Protein AF-0000000086117136 (afdb_homodimer)

Secondary structure (DSSP, 8-state):
---TT--S--HHHHHHHHHHHHHHHHHHHHHHHHHHHHTSTTT--HHHHHHHHHHHHHHHHHHHHHHHHHHHTT----PPPBPPPS-S---SHHHHHHHHHHHHHHHHHHHHHHHHHHHHTT-HHHHHHIIIIIIHHHHHHHHHHHHHHHHHHHTTTTT-HHHHHHIIIII--/---TT--S--HHHHHHHHHHHHHHHHHHHHHHHHHHHHTSTTT--HHHHHHHHHHHHHHHHHHHHHHHHHHHTT----PPPBPPPS-S---SHHHHHHHHHHHHHHHHHHHHHHHHHHHHTT-HHHHHHIIIIIIHHHHHHHHHHHHHHHHHHHTTTTT-HHHHHHIIIII--

Organism: NCBI:txid247094

Radius of gyration: 21.96 Å; Cα contacts (8 Å, |Δi|>4): 474; chains: 2; bounding box: 54×63×40 Å

Foldseek 3Di:
DFFPQADLCDPLLLVLLLVLLLLLLLQLQQLLLVLVQCVDPVNNLNLLSVVSNVVSVVSNVVSVVSVVVCVNNRHDRDHDDHDHHPDNHQPASLSNLVVSLVSLVVSLVSLVVSLVVCVVSVPVVSNVCSVPPPNVVSVVSNVLSVVLNVQLVVLVPPVDPVSRVCCSVPVRD/DFFPQADLCDPLLLVLLLVLLLLLLLQLQQLLLVLVQCVDPVNNLNLLSVVSNVVSVVSNVVSVVSVVVCVNNRHDRDHDDHDHHPDNHQPASLSNLVVSLVSLVVSLVSLVVSLVVCVVSVNVVSNVCSVPPPNVVSVVVNVLSVVLNVQLVVLVPPVDPVSRVCCSVPVRD

Nearest PDB structures (foldseek):
  4p18-assembly1_U  TM=9.957E-01  e=1.317E-18  Aquarana catesbeiana
  4p18-assembly1_A  TM=9.956E-01  e=1.317E-18  Aquarana catesbeiana
  4p18-assembly1_X  TM=9.960E-01  e=1.453E-18  Aquarana catesbeiana
  2iu2-assembly1_A  TM=9.973E-01  e=2.250E-17  Homo sapiens
  8tue-assembly1_M  TM=9.959E-01  e=3.854E-17  Mus musculus

Sequence (346 aa):
MDSQVRQNYSHDCEAGVNRMVNLEMYASYTYLSVSYYFERDDVALHHVAEFFKDTSKERRECAEKLMKYQNKRGGRNILMEIKRPERDEWGSTLEAMQMALELEKNVNQALLDLHNIATERKDAHLCDCLESDHLDEHVKKMKKLGDHITNLKRLGVPQNGMGDYLFDKHSMSMDSQVRQNYSHDCEAGVNRMVNLEMYASYTYLSVSYYFERDDVALHHVAEFFKDTSKERRECAEKLMKYQNKRGGRNILMEIKRPERDEWGSTLEAMQMALELEKNVNQALLDLHNIATERKDAHLCDCLESDHLDEHVKKMKKLGDHITNLKRLGVPQNGMGDYLFDKHSMS

Solvent-accessible surface area (backbone atoms only — not comparable to full-atom values): 17758 Å² total; per-residue (Å²): 130,82,44,92,64,45,66,87,64,50,71,66,49,46,51,42,51,35,50,48,30,44,52,25,42,34,50,15,54,35,26,42,51,52,12,57,46,26,53,19,81,93,59,59,33,57,34,50,14,48,52,28,41,52,49,14,52,50,27,40,50,52,21,50,51,48,50,52,49,33,35,68,46,29,46,74,74,60,73,56,63,33,69,42,52,97,60,71,71,58,83,44,69,52,52,41,40,51,51,49,37,52,52,48,50,51,52,47,50,53,51,52,53,42,39,49,52,20,56,76,67,69,26,62,66,58,38,50,48,43,55,69,68,44,50,50,59,49,53,52,48,43,50,52,36,50,53,51,42,53,51,34,52,72,45,40,44,78,85,30,72,62,24,52,52,50,43,27,63,68,71,48,100,131,80,44,91,64,44,66,86,64,50,68,66,50,46,52,42,51,36,50,48,30,44,51,25,43,34,50,15,53,34,26,41,52,50,11,58,46,26,53,19,82,94,60,57,32,58,35,49,15,47,52,28,40,52,49,14,53,51,26,39,50,52,20,50,52,47,48,52,50,32,36,69,45,29,46,74,72,60,73,56,62,33,70,41,50,95,58,70,70,57,83,45,70,52,51,41,39,50,52,49,38,52,52,48,50,52,53,47,50,50,50,52,53,41,38,49,53,20,55,77,67,67,28,62,64,58,36,48,48,43,56,69,69,42,50,51,58,48,52,53,48,44,51,53,36,51,52,49,41,53,53,33,51,72,44,40,44,78,85,30,72,63,26,54,51,49,42,26,62,68,71,47,99

Structure (mmCIF, N/CA/C/O backbone):
data_AF-0000000086117136-model_v1
#
loop_
_entity.id
_entity.type
_entity.pdbx_description
1 polymer Ferritin
#
loop_
_atom_site.group_PDB
_atom_site.id
_atom_site.type_symbol
_atom_site.label_atom_id
_atom_site.label_alt_id
_atom_site.label_comp_id
_atom_site.label_asym_id
_atom_site.label_entity_id
_atom_site.label_seq_id
_atom_site.pdbx_PDB_ins_code
_atom_site.Cartn_x
_atom_site.Cartn_y
_atom_site.Cartn_z
_atom_site.occupancy
_atom_site.B_iso_or_equiv
_atom_site.auth_seq_id
_atom_site.auth_comp_id
_atom_site.auth_asym_id
_atom_site.auth_atom_id
_atom_site.pdbx_PDB_model_num
ATOM 1 N N . MET A 1 1 ? 7.359 -27.656 -3.748 1 72.25 1 MET A N 1
ATOM 2 C CA . MET A 1 1 ? 8.234 -28 -4.867 1 72.25 1 MET A CA 1
ATOM 3 C C . MET A 1 1 ? 8.906 -26.766 -5.441 1 72.25 1 MET A C 1
ATOM 5 O O . MET A 1 1 ? 8.352 -25.656 -5.371 1 72.25 1 MET A O 1
ATOM 9 N N . ASP A 1 2 ? 10.156 -26.891 -5.816 1 85.56 2 ASP A N 1
ATOM 10 C CA . ASP A 1 2 ? 10.867 -25.781 -6.449 1 85.56 2 ASP A CA 1
ATOM 11 C C . ASP A 1 2 ? 10.211 -25.391 -7.77 1 85.56 2 ASP A C 1
ATOM 13 O O .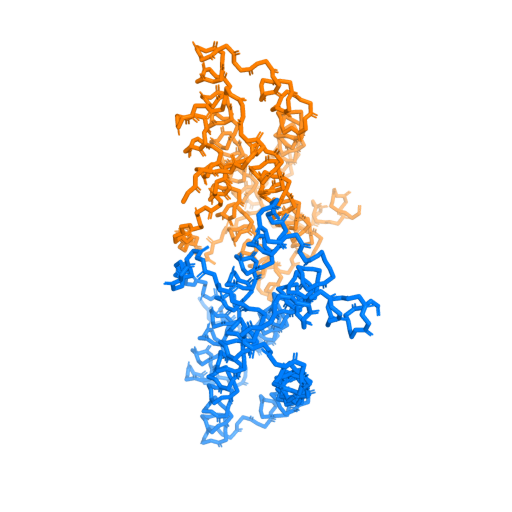 ASP A 1 2 ? 9.562 -26.203 -8.414 1 85.56 2 ASP A O 1
ATOM 17 N N . SER A 1 3 ? 10.328 -24.141 -8.039 1 93.56 3 SER A N 1
ATOM 18 C CA . SER A 1 3 ? 9.82 -23.625 -9.312 1 93.56 3 SER A CA 1
ATOM 19 C C . SER A 1 3 ? 10.508 -24.297 -10.492 1 93.56 3 SER A C 1
ATOM 21 O O . SER A 1 3 ? 11.711 -24.562 -10.453 1 93.56 3 SER A O 1
ATOM 23 N N . GLN A 1 4 ? 9.797 -24.594 -11.484 1 95.25 4 GLN A N 1
ATOM 24 C CA . GLN A 1 4 ? 10.328 -25.25 -12.672 1 95.25 4 GLN A CA 1
ATOM 25 C C . GLN A 1 4 ? 11.234 -24.297 -13.461 1 95.25 4 GLN A C 1
ATOM 27 O O . GLN A 1 4 ? 11.969 -24.734 -14.344 1 95.25 4 GLN A O 1
ATOM 32 N N . VAL A 1 5 ? 11.18 -23 -13.109 1 96.44 5 VAL A N 1
ATOM 33 C CA . VAL A 1 5 ? 11.953 -22.047 -13.891 1 96.44 5 VAL A CA 1
ATOM 34 C C . VAL A 1 5 ? 13.172 -21.578 -13.078 1 96.44 5 VAL A C 1
ATOM 36 O O . VAL A 1 5 ? 13.992 -20.812 -13.57 1 96.44 5 VAL A O 1
ATOM 39 N N . ARG A 1 6 ? 13.305 -22.078 -11.922 1 96.06 6 ARG A N 1
ATOM 40 C CA . ARG A 1 6 ? 14.422 -21.656 -11.086 1 96.06 6 ARG A CA 1
ATOM 41 C C . ARG A 1 6 ? 15.742 -22.188 -11.625 1 96.06 6 ARG A C 1
ATOM 43 O O . ARG A 1 6 ? 15.875 -23.391 -11.883 1 96.06 6 ARG A O 1
ATOM 50 N N . GLN A 1 7 ? 16.625 -21.344 -11.836 1 95.75 7 GLN A N 1
ATOM 51 C CA . GLN A 1 7 ? 17.969 -21.719 -12.266 1 95.75 7 GLN A CA 1
ATOM 52 C C . GLN A 1 7 ? 19.031 -20.828 -11.641 1 95.75 7 GLN A C 1
ATOM 54 O O . GLN A 1 7 ? 19.078 -19.625 -11.922 1 95.75 7 GLN A O 1
ATOM 59 N N . ASN A 1 8 ? 19.875 -21.344 -10.805 1 95.06 8 ASN A N 1
ATOM 60 C CA . ASN A 1 8 ? 21 -20.641 -10.18 1 95.06 8 ASN A CA 1
ATOM 61 C C . ASN A 1 8 ? 20.531 -19.422 -9.406 1 95.06 8 ASN A C 1
ATOM 63 O O . ASN A 1 8 ? 21.141 -18.344 -9.484 1 95.06 8 ASN A O 1
ATOM 67 N N . TYR A 1 9 ? 19.422 -19.516 -8.828 1 97.62 9 TYR A N 1
ATOM 68 C CA . TYR A 1 9 ? 18.891 -18.484 -7.945 1 97.62 9 TYR A CA 1
ATOM 69 C C . TYR A 1 9 ? 19 -18.906 -6.484 1 97.62 9 TYR A C 1
ATOM 71 O O . TYR A 1 9 ? 18.188 -19.688 -5.992 1 97.62 9 TYR A O 1
ATOM 79 N N . SER A 1 10 ? 20.031 -18.453 -5.785 1 97.94 10 SER A N 1
ATOM 80 C CA . SER A 1 10 ? 20.375 -18.922 -4.441 1 97.94 10 SER A CA 1
ATOM 81 C C . SER A 1 10 ? 19.312 -18.516 -3.428 1 97.94 10 SER A C 1
ATOM 83 O O . SER A 1 10 ? 18.594 -17.547 -3.633 1 97.94 10 SER A O 1
ATOM 85 N N . HIS A 1 11 ? 19.281 -19.25 -2.359 1 97.56 11 HIS A N 1
ATOM 86 C CA . HIS A 1 11 ? 18.344 -18.938 -1.292 1 97.56 11 HIS A CA 1
ATOM 87 C C . HIS A 1 11 ? 18.688 -17.609 -0.618 1 97.56 11 HIS A C 1
ATOM 89 O O . HIS A 1 11 ? 17.812 -16.891 -0.157 1 97.56 11 HIS A O 1
ATOM 95 N N . ASP A 1 12 ? 19.953 -17.297 -0.659 1 98.06 12 ASP A N 1
ATOM 96 C CA . ASP A 1 12 ? 20.391 -16.016 -0.094 1 98.06 12 ASP A CA 1
ATOM 97 C C . ASP A 1 12 ? 19.859 -14.844 -0.907 1 98.06 12 ASP A C 1
ATOM 99 O O . ASP A 1 12 ? 19.375 -13.867 -0.342 1 98.06 12 ASP A O 1
ATOM 103 N N . CYS A 1 13 ? 19.969 -14.969 -2.227 1 98.56 13 CYS A N 1
ATOM 104 C CA . CYS A 1 13 ? 19.438 -13.922 -3.1 1 98.56 13 CYS A CA 1
ATOM 105 C C . CYS A 1 13 ? 17.922 -13.797 -2.955 1 98.56 13 CYS A C 1
ATOM 107 O O . CYS A 1 13 ? 17.391 -12.695 -2.832 1 98.56 13 CYS A O 1
ATOM 109 N N . GLU A 1 14 ? 17.281 -14.93 -2.951 1 98.5 14 GLU A N 1
ATOM 110 C CA . GLU A 1 14 ? 15.836 -14.969 -2.781 1 98.5 14 GLU A CA 1
ATOM 111 C C . GLU A 1 14 ? 15.414 -14.281 -1.488 1 98.5 14 GLU A C 1
ATOM 113 O O . GLU A 1 14 ? 14.508 -13.445 -1.493 1 98.5 14 GLU A O 1
ATOM 118 N N . ALA A 1 15 ? 16.062 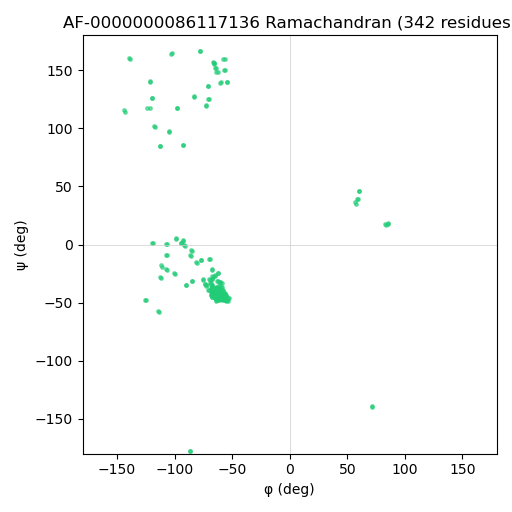-14.594 -0.406 1 98.56 15 ALA A N 1
ATOM 119 C CA . ALA A 1 15 ? 15.766 -13.992 0.891 1 98.56 15 ALA A CA 1
ATOM 120 C C . ALA A 1 15 ? 16.047 -12.492 0.877 1 98.56 15 ALA A C 1
ATOM 122 O O . ALA A 1 15 ? 15.297 -11.711 1.473 1 98.56 15 ALA A O 1
ATOM 123 N N . GLY A 1 16 ? 17.141 -12.133 0.258 1 98.56 16 GLY A N 1
ATOM 124 C CA . GLY A 1 16 ? 17.484 -10.719 0.139 1 98.56 16 GLY A CA 1
ATOM 125 C C . GLY A 1 16 ? 16.438 -9.914 -0.604 1 98.56 16 GLY A C 1
ATOM 126 O O . GLY A 1 16 ? 16.094 -8.797 -0.206 1 98.56 16 GLY A O 1
ATOM 127 N N . VAL A 1 17 ? 15.906 -10.477 -1.691 1 98.69 17 VAL A N 1
ATOM 128 C CA . VAL A 1 17 ? 14.867 -9.805 -2.467 1 98.69 17 VAL A CA 1
ATOM 129 C C . VAL A 1 17 ? 13.609 -9.648 -1.614 1 98.69 17 VAL A C 1
ATOM 131 O O . VAL A 1 17 ? 12.977 -8.594 -1.619 1 98.69 17 VAL A O 1
ATOM 134 N N . ASN A 1 18 ? 13.25 -10.688 -0.868 1 98.69 18 ASN A N 1
ATOM 135 C CA . ASN A 1 18 ? 12.094 -10.602 0.016 1 98.69 18 ASN A CA 1
ATOM 136 C C . ASN A 1 18 ? 12.281 -9.523 1.082 1 98.69 18 ASN A C 1
ATOM 138 O O . ASN A 1 18 ? 11.336 -8.812 1.424 1 98.69 18 ASN A O 1
ATOM 142 N N . ARG A 1 19 ? 13.477 -9.383 1.562 1 98.5 19 ARG A N 1
ATOM 143 C CA . ARG A 1 19 ? 13.758 -8.328 2.527 1 98.5 19 ARG A CA 1
ATOM 144 C C . ARG A 1 19 ? 13.586 -6.945 1.901 1 98.5 19 ARG A C 1
ATOM 146 O O . ARG A 1 19 ? 13.062 -6.031 2.537 1 98.5 19 ARG A O 1
ATOM 153 N N . MET A 1 20 ? 14.047 -6.848 0.705 1 98.62 20 MET A N 1
ATOM 154 C CA . MET A 1 20 ? 13.93 -5.57 0.011 1 98.62 20 MET A CA 1
ATOM 155 C C . MET A 1 20 ? 12.469 -5.215 -0.234 1 98.62 20 MET A C 1
ATOM 157 O O . MET A 1 20 ? 12.078 -4.051 -0.116 1 98.62 20 MET A O 1
ATOM 161 N N . VAL A 1 21 ? 11.641 -6.211 -0.604 1 98.69 21 VAL A N 1
ATOM 162 C CA . VAL A 1 21 ? 10.211 -5.984 -0.777 1 98.69 21 VAL A CA 1
ATOM 163 C C . VAL A 1 21 ? 9.625 -5.398 0.502 1 98.69 21 VAL A C 1
ATOM 165 O O . VAL A 1 21 ? 8.883 -4.41 0.457 1 98.69 21 VAL A O 1
ATOM 168 N N . ASN A 1 22 ? 9.977 -5.945 1.608 1 98.69 22 ASN A N 1
ATOM 169 C CA . ASN A 1 22 ? 9.453 -5.484 2.889 1 98.69 22 ASN A CA 1
ATOM 170 C C . ASN A 1 22 ? 9.898 -4.062 3.203 1 98.69 22 ASN A C 1
ATOM 172 O O . ASN A 1 22 ? 9.125 -3.26 3.721 1 98.69 22 ASN A O 1
ATOM 176 N N . LEU A 1 23 ? 11.141 -3.754 2.904 1 98.5 23 LEU A N 1
ATOM 177 C CA . LEU A 1 23 ? 11.68 -2.422 3.166 1 98.5 23 LEU A CA 1
ATOM 178 C C . LEU A 1 23 ? 10.969 -1.375 2.314 1 98.5 23 LEU A C 1
ATOM 180 O O . LEU A 1 23 ? 10.641 -0.288 2.801 1 98.5 23 LEU A O 1
ATOM 184 N N . GLU A 1 24 ? 10.742 -1.723 1.086 1 98.69 24 GLU A N 1
ATOM 185 C CA . GLU A 1 24 ? 10.031 -0.809 0.199 1 98.69 24 GLU A CA 1
ATOM 186 C C . GLU A 1 24 ? 8.594 -0.604 0.66 1 98.69 24 GLU A C 1
ATOM 188 O O . GLU A 1 24 ? 8.07 0.511 0.604 1 98.69 24 GLU A O 1
ATOM 193 N N . MET A 1 25 ? 7.98 -1.677 1.093 1 98.81 25 MET A N 1
ATOM 194 C CA . MET A 1 25 ? 6.613 -1.571 1.592 1 98.81 25 MET A CA 1
ATOM 195 C C . MET A 1 25 ? 6.559 -0.71 2.85 1 98.81 25 MET A C 1
ATOM 197 O O . MET A 1 25 ? 5.633 0.086 3.021 1 98.81 25 MET A O 1
ATOM 201 N N . TYR A 1 26 ? 7.516 -0.852 3.684 1 98.75 26 TYR A N 1
ATOM 202 C CA . TYR A 1 26 ? 7.605 -0.014 4.875 1 98.75 26 TYR A CA 1
ATOM 203 C C . TYR A 1 26 ? 7.77 1.453 4.496 1 98.75 26 TYR A C 1
ATOM 205 O O . TYR A 1 26 ? 7.125 2.326 5.082 1 98.75 26 TYR A O 1
ATOM 213 N N . ALA A 1 27 ? 8.664 1.672 3.559 1 98.62 27 ALA A N 1
ATOM 214 C CA . ALA A 1 27 ? 8.859 3.043 3.096 1 98.62 27 ALA A CA 1
ATOM 215 C C . ALA A 1 27 ? 7.566 3.629 2.541 1 98.62 27 ALA A C 1
ATOM 217 O O . ALA A 1 27 ? 7.191 4.754 2.883 1 98.62 27 ALA A O 1
ATOM 218 N N . SER A 1 28 ? 6.875 2.812 1.69 1 98.81 28 SER A N 1
ATOM 219 C CA . SER A 1 28 ? 5.598 3.24 1.131 1 98.81 28 SER A CA 1
ATOM 220 C C . SER A 1 28 ? 4.605 3.604 2.23 1 98.81 28 SER A C 1
ATOM 222 O O . SER A 1 28 ? 3.957 4.652 2.168 1 98.81 28 SER A O 1
ATOM 224 N N . TYR A 1 29 ? 4.535 2.834 3.221 1 98.69 29 TYR A N 1
ATOM 225 C CA . TYR A 1 29 ? 3.613 3.01 4.336 1 98.69 29 TYR A CA 1
ATOM 226 C C . TYR A 1 29 ? 3.965 4.25 5.148 1 98.69 29 TYR A C 1
ATOM 228 O O . TYR A 1 29 ? 3.084 5.031 5.516 1 98.69 29 TYR A O 1
ATOM 236 N N . THR A 1 30 ? 5.227 4.449 5.375 1 98.69 30 THR A N 1
ATOM 237 C CA . THR A 1 30 ? 5.719 5.602 6.117 1 98.69 30 THR A CA 1
ATOM 238 C C . THR A 1 30 ? 5.414 6.898 5.375 1 98.69 30 THR A C 1
ATOM 240 O O . THR A 1 30 ? 4.926 7.863 5.969 1 98.69 30 THR A O 1
ATOM 243 N N . TYR A 1 31 ? 5.652 6.871 4.09 1 98.75 31 TYR A N 1
ATOM 244 C CA . TYR A 1 31 ? 5.43 8.078 3.305 1 98.75 31 TYR A CA 1
ATOM 245 C C . TYR A 1 31 ? 3.945 8.422 3.242 1 98.75 31 TYR A C 1
ATOM 247 O O . TYR A 1 31 ? 3.574 9.594 3.16 1 98.75 31 TYR A O 1
ATOM 255 N N . LEU A 1 32 ? 3.111 7.375 3.322 1 98.69 32 LEU A N 1
ATOM 256 C CA . LEU A 1 32 ? 1.676 7.621 3.406 1 98.69 32 LEU A CA 1
ATOM 257 C C . LEU A 1 32 ? 1.327 8.375 4.688 1 98.69 32 LEU A C 1
ATOM 259 O O . LEU A 1 32 ? 0.55 9.328 4.66 1 98.69 32 LEU A O 1
ATOM 263 N N . SER A 1 33 ? 1.925 8.008 5.738 1 98.62 33 SER A N 1
ATOM 264 C CA . SER A 1 33 ? 1.747 8.688 7.016 1 98.62 33 SER A CA 1
ATOM 265 C C . SER A 1 33 ? 2.186 10.148 6.926 1 98.62 33 SER A C 1
ATOM 267 O O . SER A 1 33 ? 1.475 11.039 7.387 1 98.62 33 SER A O 1
ATOM 269 N N . VAL A 1 34 ? 3.33 10.391 6.297 1 98.56 34 VAL A N 1
ATOM 270 C CA . VAL A 1 34 ? 3.863 11.742 6.148 1 98.56 34 VAL A CA 1
ATOM 271 C C . VAL A 1 34 ? 2.9 12.586 5.32 1 98.56 34 VAL A C 1
ATOM 273 O O . VAL A 1 34 ? 2.607 13.734 5.676 1 98.56 34 VAL A O 1
ATOM 276 N N . SER A 1 35 ? 2.447 11.992 4.227 1 98.75 35 SER A N 1
ATOM 277 C CA . SER A 1 35 ? 1.54 12.703 3.326 1 98.75 35 SER A CA 1
ATOM 278 C C . SER A 1 35 ? 0.307 13.203 4.07 1 98.75 35 SER A C 1
ATOM 280 O O . SER A 1 35 ? -0.007 14.398 4.027 1 98.75 35 SER A O 1
ATOM 282 N N . TYR A 1 36 ? -0.31 12.359 4.84 1 98.56 36 TYR A N 1
ATOM 283 C CA . TYR A 1 36 ? -1.588 12.727 5.441 1 98.56 36 TYR A CA 1
ATOM 284 C C . TYR A 1 36 ? -1.38 13.578 6.684 1 98.56 36 TYR A C 1
ATOM 286 O O . TYR A 1 36 ? -2.307 14.25 7.148 1 98.56 36 TYR A O 1
ATOM 294 N N . TYR A 1 37 ? -0.17 13.594 7.207 1 98.38 37 TYR A N 1
ATOM 295 C CA . TYR A 1 37 ? 0.179 14.586 8.219 1 98.38 37 TYR A CA 1
ATOM 296 C C . TYR A 1 37 ? 0.15 15.992 7.629 1 98.38 37 TYR A C 1
ATOM 298 O O . TYR A 1 37 ? -0.457 16.906 8.203 1 98.38 37 TYR A O 1
ATOM 306 N N . PHE A 1 38 ? 0.741 16.172 6.461 1 98.19 38 PHE A N 1
ATOM 307 C CA . PHE A 1 38 ? 0.904 17.5 5.879 1 98.19 38 PHE A CA 1
ATOM 308 C C . PHE A 1 38 ? -0.406 17.984 5.277 1 98.19 38 PHE A C 1
ATOM 310 O O . PHE A 1 38 ? -0.556 19.172 4.992 1 98.19 38 PHE A O 1
ATOM 317 N N . GLU A 1 39 ? -1.344 17.062 5.125 1 97.88 39 GLU A N 1
ATOM 318 C CA . GLU A 1 39 ? -2.656 17.438 4.602 1 97.88 39 GLU A CA 1
ATOM 319 C C . GLU A 1 39 ? -3.58 17.922 5.715 1 97.88 39 GLU A C 1
ATOM 321 O O . GLU A 1 39 ? -4.668 18.438 5.445 1 97.88 39 GLU A O 1
ATOM 326 N N . ARG A 1 40 ? -3.188 17.766 6.934 1 97.69 40 ARG A N 1
ATOM 327 C CA . ARG A 1 40 ? -3.998 18.219 8.062 1 97.69 40 ARG A CA 1
ATOM 328 C C . ARG A 1 40 ? -4.316 19.703 7.961 1 97.69 40 ARG A C 1
ATOM 330 O O . ARG A 1 40 ? -3.58 20.453 7.328 1 97.69 40 ARG A O 1
ATOM 337 N N . ASP A 1 41 ? -5.355 20.078 8.688 1 96.81 41 ASP A N 1
ATOM 338 C CA . ASP A 1 41 ? -5.773 21.484 8.703 1 96.81 41 ASP A CA 1
ATOM 339 C C . ASP A 1 41 ? -4.754 22.344 9.43 1 96.81 41 ASP A C 1
ATOM 341 O O . ASP A 1 41 ? -4.578 23.531 9.094 1 96.81 41 ASP A O 1
ATOM 345 N N . ASP A 1 42 ? -4.051 21.797 10.406 1 95.94 42 ASP A N 1
ATOM 346 C CA . ASP A 1 42 ? -3.146 22.594 11.227 1 95.94 42 ASP A CA 1
ATOM 347 C C . ASP A 1 42 ? -1.735 22.594 10.641 1 95.94 42 ASP A C 1
ATOM 349 O O . ASP A 1 42 ? -0.827 23.219 11.203 1 95.94 42 ASP A O 1
ATOM 353 N N . VAL A 1 43 ? -1.511 21.875 9.484 1 96.31 43 VAL A N 1
ATOM 354 C CA . VAL A 1 43 ? -0.262 21.906 8.734 1 96.31 43 VAL A CA 1
ATOM 355 C C . VAL A 1 43 ? -0.499 22.531 7.363 1 96.31 43 VAL A C 1
ATOM 357 O O . VAL A 1 43 ? 0.169 23.5 6.996 1 96.31 43 VAL A O 1
ATOM 360 N N . ALA A 1 44 ? -1.399 21.984 6.578 1 97.31 44 ALA A N 1
ATOM 361 C CA . ALA A 1 44 ? -1.996 22.578 5.383 1 97.31 44 ALA A CA 1
ATOM 362 C C . ALA A 1 44 ? -0.931 22.891 4.34 1 97.31 44 ALA A C 1
ATOM 364 O O . ALA A 1 44 ? -0.9 24 3.789 1 97.31 44 ALA A O 1
ATOM 365 N N . LEU A 1 45 ? -0.053 21.984 4.102 1 97.5 45 LEU A N 1
ATOM 366 C CA . LEU A 1 45 ? 0.915 22.078 3.014 1 97.5 45 LEU A CA 1
ATOM 367 C C . LEU A 1 45 ? 0.632 21.016 1.948 1 97.5 45 LEU A C 1
ATOM 369 O O . LEU A 1 45 ? 1.287 19.969 1.913 1 97.5 45 LEU A O 1
ATOM 373 N N . HIS A 1 46 ? -0.26 21.344 1.044 1 97.31 46 HIS A N 1
ATOM 374 C CA . HIS A 1 46 ? -0.909 20.375 0.161 1 97.31 46 HIS A CA 1
ATOM 375 C C . HIS A 1 46 ? 0.067 19.828 -0.878 1 97.31 46 HIS A C 1
ATOM 377 O O . HIS A 1 46 ? 0.017 18.656 -1.229 1 97.31 46 HIS A O 1
ATOM 383 N N . HIS A 1 47 ? 0.912 20.672 -1.388 1 98.19 47 HIS A N 1
ATOM 384 C CA . HIS A 1 47 ? 1.836 20.203 -2.412 1 98.19 47 HIS A CA 1
ATOM 385 C C . HIS A 1 47 ? 2.914 19.312 -1.811 1 98.19 47 HIS A C 1
ATOM 387 O O . HIS A 1 47 ? 3.371 18.359 -2.453 1 98.19 47 HIS A O 1
ATOM 393 N N . VAL A 1 48 ? 3.365 19.594 -0.613 1 98.44 48 VAL A N 1
ATOM 394 C CA . VAL A 1 48 ? 4.266 18.688 0.106 1 98.44 48 VAL A CA 1
ATOM 395 C C . VAL A 1 48 ? 3.576 17.359 0.354 1 98.44 48 VAL A C 1
ATOM 397 O O . VAL A 1 48 ? 4.176 16.297 0.16 1 98.44 48 VAL A O 1
ATOM 400 N N . ALA A 1 49 ? 2.291 17.422 0.822 1 98.56 49 ALA A N 1
ATOM 401 C CA . ALA A 1 49 ? 1.515 16.203 1.03 1 98.56 49 ALA A CA 1
ATOM 402 C C . ALA A 1 49 ? 1.457 15.367 -0.244 1 98.56 49 ALA A C 1
ATOM 404 O O . ALA A 1 49 ? 1.642 14.148 -0.202 1 98.56 49 ALA A O 1
ATOM 405 N N . GLU A 1 50 ? 1.222 16.016 -1.353 1 98.44 50 GLU A N 1
ATOM 406 C CA . GLU A 1 50 ? 1.14 15.328 -2.637 1 98.44 50 GLU A CA 1
ATOM 407 C C . GLU A 1 50 ? 2.475 14.688 -3.004 1 98.44 50 GLU A C 1
ATOM 409 O O . GLU A 1 50 ? 2.51 13.578 -3.539 1 98.44 50 GLU A O 1
ATOM 414 N N . PHE A 1 51 ? 3.564 15.43 -2.807 1 98.62 51 PHE A N 1
ATOM 415 C CA . PHE A 1 51 ? 4.898 14.898 -3.068 1 98.62 51 PHE A CA 1
ATOM 416 C C . PHE A 1 51 ? 5.113 13.578 -2.336 1 98.62 51 PHE A C 1
ATOM 418 O O . PHE A 1 51 ? 5.59 12.609 -2.924 1 98.62 51 PHE A O 1
ATOM 425 N N . PHE A 1 52 ? 4.73 13.547 -1.029 1 98.62 52 PHE A N 1
ATOM 426 C CA . PHE A 1 52 ? 4.965 12.352 -0.236 1 98.62 52 PHE A CA 1
ATOM 427 C C . PHE A 1 52 ? 3.971 11.25 -0.604 1 98.62 52 PHE A C 1
ATOM 429 O O . PHE A 1 52 ? 4.297 10.062 -0.539 1 98.62 52 PHE A O 1
ATOM 436 N N . LYS A 1 53 ? 2.768 11.625 -1.019 1 98.62 53 LYS A N 1
ATOM 437 C CA . LYS A 1 53 ? 1.825 10.641 -1.526 1 98.62 53 LYS A CA 1
ATOM 438 C C . LYS A 1 53 ? 2.369 9.945 -2.775 1 98.62 53 LYS A C 1
ATOM 440 O O . LYS A 1 53 ? 2.305 8.727 -2.895 1 98.62 53 LYS A O 1
ATOM 445 N N . ASP A 1 54 ? 2.904 10.758 -3.678 1 98.44 54 ASP A N 1
ATOM 446 C CA . ASP A 1 54 ? 3.506 10.227 -4.895 1 98.44 54 ASP A CA 1
ATOM 447 C C . ASP A 1 54 ? 4.703 9.336 -4.57 1 98.44 54 ASP A C 1
ATOM 449 O O . ASP A 1 54 ? 4.902 8.297 -5.199 1 98.44 54 ASP A O 1
ATOM 453 N N . THR A 1 55 ? 5.484 9.773 -3.605 1 98.38 55 THR A N 1
ATOM 454 C CA . THR A 1 55 ? 6.629 8.977 -3.186 1 98.38 55 THR A CA 1
ATOM 455 C C . THR A 1 55 ? 6.176 7.629 -2.629 1 98.38 55 THR A C 1
ATOM 457 O O . THR A 1 55 ? 6.812 6.605 -2.877 1 98.38 55 THR A O 1
ATOM 460 N N . SER A 1 56 ? 5.082 7.617 -1.872 1 98.69 56 SER A N 1
ATOM 461 C CA . SER A 1 56 ? 4.5 6.387 -1.345 1 98.69 56 SER A CA 1
ATOM 462 C C . SER A 1 56 ? 4.121 5.43 -2.469 1 98.69 56 SER A C 1
ATOM 464 O O . SER A 1 56 ? 4.441 4.242 -2.414 1 98.69 56 SER A O 1
ATOM 466 N N . LYS A 1 57 ? 3.492 5.938 -3.469 1 98.44 57 LYS A N 1
ATOM 467 C CA . LYS A 1 57 ? 3.109 5.129 -4.621 1 98.44 57 LYS A CA 1
ATOM 468 C C . LYS A 1 57 ? 4.336 4.566 -5.332 1 98.44 57 LYS A C 1
ATOM 470 O O . LYS A 1 57 ? 4.359 3.396 -5.719 1 98.44 57 LYS A O 1
ATOM 475 N N . GLU A 1 58 ? 5.316 5.406 -5.48 1 98.19 58 GLU A N 1
ATOM 476 C CA . GLU A 1 58 ? 6.547 4.996 -6.145 1 98.19 58 GLU A CA 1
ATOM 477 C C . GLU A 1 58 ? 7.211 3.832 -5.41 1 98.19 58 GLU A C 1
ATOM 479 O O . GLU A 1 58 ? 7.672 2.879 -6.039 1 98.19 58 GLU A O 1
ATOM 484 N N . ARG A 1 59 ? 7.246 3.918 -4.102 1 98.56 59 ARG A N 1
ATOM 485 C CA . ARG A 1 59 ? 7.895 2.859 -3.33 1 98.56 59 ARG A CA 1
ATOM 486 C C . ARG A 1 59 ? 7.109 1.556 -3.424 1 98.56 59 ARG A C 1
ATOM 488 O O . ARG A 1 59 ? 7.695 0.474 -3.486 1 98.56 59 ARG A O 1
ATOM 495 N N . ARG A 1 60 ? 5.84 1.633 -3.428 1 98.5 60 ARG A N 1
ATOM 496 C CA . ARG A 1 60 ? 5.035 0.43 -3.625 1 98.5 60 ARG A CA 1
ATOM 497 C C . ARG A 1 60 ? 5.312 -0.195 -4.988 1 98.5 60 ARG A C 1
ATOM 499 O O . ARG A 1 60 ? 5.406 -1.418 -5.109 1 98.5 60 ARG A O 1
ATOM 506 N N . GLU A 1 61 ? 5.414 0.661 -5.961 1 98 61 GLU A N 1
ATOM 507 C CA . GLU A 1 61 ? 5.742 0.161 -7.293 1 98 61 GLU A CA 1
ATOM 508 C C . GLU A 1 61 ? 7.105 -0.525 -7.309 1 98 61 GLU A C 1
ATOM 510 O O . GLU A 1 61 ? 7.293 -1.532 -7.992 1 98 61 GLU A O 1
ATOM 515 N N . CYS A 1 62 ? 8.062 0.028 -6.57 1 97.69 62 CYS A N 1
ATOM 516 C CA . CYS A 1 62 ? 9.375 -0.605 -6.449 1 97.69 62 CYS A CA 1
ATOM 517 C C . CYS A 1 62 ? 9.25 -1.994 -5.832 1 97.69 62 CYS A C 1
ATOM 519 O O . CYS A 1 62 ? 9.867 -2.947 -6.316 1 97.69 62 CYS A O 1
ATOM 521 N N . ALA A 1 63 ? 8.438 -2.119 -4.801 1 98.5 63 ALA A N 1
ATOM 522 C CA . ALA A 1 63 ? 8.195 -3.41 -4.16 1 98.5 63 ALA A CA 1
ATOM 523 C C . ALA A 1 63 ? 7.582 -4.402 -5.141 1 98.5 63 ALA A C 1
ATOM 525 O O . ALA A 1 63 ? 7.992 -5.566 -5.195 1 98.5 63 ALA A O 1
ATOM 526 N N . GLU A 1 64 ? 6.637 -3.945 -5.898 1 98.44 64 GLU A N 1
ATOM 527 C CA . GLU A 1 64 ? 5.945 -4.812 -6.848 1 98.44 64 GLU A CA 1
ATOM 528 C C . GLU A 1 64 ? 6.887 -5.289 -7.953 1 98.44 64 GLU A C 1
ATOM 530 O O . GLU A 1 64 ? 6.793 -6.43 -8.406 1 98.44 64 GLU A O 1
ATOM 535 N N . LYS A 1 65 ? 7.805 -4.41 -8.398 1 97.88 65 LYS A N 1
ATOM 536 C CA . LYS A 1 65 ? 8.82 -4.824 -9.367 1 97.88 65 LYS A CA 1
ATOM 537 C C . LYS A 1 65 ? 9.68 -5.953 -8.812 1 97.88 65 LYS A C 1
ATOM 539 O O . LYS A 1 65 ? 10.023 -6.895 -9.531 1 97.88 65 LYS A O 1
ATOM 544 N N . LEU A 1 66 ? 10.016 -5.844 -7.594 1 98.44 66 LEU A N 1
ATOM 545 C CA . LEU A 1 66 ? 10.828 -6.875 -6.957 1 98.44 66 LEU A CA 1
ATOM 546 C C . LEU A 1 66 ? 10.047 -8.18 -6.832 1 98.44 66 LEU A C 1
ATOM 548 O O . LEU A 1 66 ? 10.617 -9.266 -7 1 98.44 66 LEU A O 1
ATOM 552 N N . MET A 1 67 ? 8.758 -8.078 -6.57 1 98.5 67 MET A N 1
ATOM 553 C CA . MET A 1 67 ? 7.922 -9.273 -6.469 1 98.5 67 MET A CA 1
ATOM 554 C C . MET A 1 67 ? 7.793 -9.961 -7.824 1 98.5 67 MET A C 1
ATOM 556 O O . MET A 1 67 ? 7.832 -11.188 -7.906 1 98.5 67 MET A O 1
ATOM 560 N N . LYS A 1 68 ? 7.629 -9.102 -8.805 1 98.12 68 LYS A N 1
ATOM 561 C CA . LYS A 1 68 ? 7.602 -9.648 -10.164 1 98.12 68 LYS A CA 1
ATOM 562 C C . LYS A 1 68 ? 8.914 -10.352 -10.5 1 98.12 68 LYS A C 1
ATOM 564 O O . LYS A 1 68 ? 8.906 -11.438 -11.086 1 98.12 68 LYS A O 1
ATOM 569 N N . TYR A 1 69 ? 10.07 -9.773 -10.148 1 98.25 69 TYR A N 1
ATOM 570 C CA . TYR A 1 69 ? 11.383 -10.359 -10.375 1 98.25 69 TYR A CA 1
ATOM 571 C C . TYR A 1 69 ? 11.516 -11.695 -9.664 1 98.25 69 TYR A C 1
ATOM 573 O O . TYR A 1 69 ? 12.047 -12.656 -10.219 1 98.25 69 TYR A O 1
ATOM 581 N N . GLN A 1 70 ? 11.023 -11.734 -8.414 1 98.12 70 GLN A N 1
ATOM 582 C CA . GLN A 1 70 ? 11.047 -12.945 -7.602 1 98.12 70 GLN A CA 1
ATOM 583 C C . GLN A 1 70 ? 10.367 -14.102 -8.328 1 98.12 70 GLN A C 1
ATOM 585 O O . GLN A 1 70 ? 10.938 -15.195 -8.438 1 98.12 70 GLN A O 1
ATOM 590 N N . ASN A 1 71 ? 9.211 -13.781 -8.891 1 97.88 71 ASN A N 1
ATOM 591 C CA . ASN A 1 71 ? 8.469 -14.797 -9.633 1 97.88 71 ASN A CA 1
ATOM 592 C C . ASN A 1 71 ? 9.195 -15.203 -10.914 1 97.88 71 ASN A C 1
ATOM 594 O O . ASN A 1 71 ? 9.242 -16.391 -11.258 1 97.88 71 ASN A O 1
ATOM 598 N N . LYS A 1 72 ? 9.758 -14.203 -11.555 1 97.69 72 LYS A N 1
ATOM 599 C CA . LYS A 1 72 ? 10.469 -14.453 -12.805 1 97.69 72 LYS A CA 1
ATOM 600 C C . LYS A 1 72 ? 11.641 -15.406 -12.586 1 97.69 72 LYS A C 1
ATOM 602 O O . LYS A 1 72 ? 11.945 -16.234 -13.445 1 97.69 72 LYS A O 1
ATOM 607 N N . ARG A 1 73 ? 12.266 -15.359 -11.391 1 97.75 73 ARG A N 1
ATOM 608 C CA . ARG A 1 73 ? 13.477 -16.141 -11.109 1 97.75 73 ARG A CA 1
ATOM 609 C C . ARG A 1 73 ? 13.141 -17.453 -10.438 1 97.75 73 ARG A C 1
ATOM 611 O O . ARG A 1 73 ? 14.031 -18.25 -10.125 1 97.75 73 ARG A O 1
ATOM 618 N N . GLY A 1 74 ? 11.836 -17.672 -10.258 1 97.75 74 GLY A N 1
ATOM 619 C CA . GLY A 1 74 ? 11.398 -18.922 -9.672 1 97.75 74 GLY A CA 1
ATOM 620 C C . GLY A 1 74 ? 11.453 -18.938 -8.156 1 97.75 74 GLY A C 1
ATOM 621 O O . GLY A 1 74 ? 11.469 -20 -7.531 1 97.75 74 GLY A O 1
ATOM 622 N N . GLY A 1 75 ? 11.531 -17.734 -7.523 1 97.62 75 GLY A N 1
ATOM 623 C CA . GLY A 1 75 ? 11.469 -17.609 -6.074 1 97.62 75 GLY A CA 1
ATOM 624 C C . GLY A 1 75 ? 10.055 -17.516 -5.543 1 97.62 75 GLY A C 1
ATOM 625 O O . GLY A 1 75 ? 9.086 -17.656 -6.297 1 97.62 75 GLY A O 1
ATOM 626 N N . ARG A 1 76 ? 10 -17.359 -4.215 1 97.5 76 ARG A N 1
ATOM 627 C CA . ARG A 1 76 ? 8.719 -17.219 -3.533 1 97.5 76 ARG A CA 1
ATOM 628 C C . ARG A 1 76 ? 8.625 -15.883 -2.807 1 97.5 76 ARG A C 1
ATOM 630 O O . ARG A 1 76 ? 9.531 -15.516 -2.055 1 97.5 76 ARG A O 1
ATOM 637 N N . ASN A 1 77 ? 7.57 -15.234 -3.154 1 97.88 77 ASN A N 1
ATOM 638 C CA . ASN A 1 77 ? 7.285 -14.016 -2.398 1 97.88 77 ASN A CA 1
ATOM 639 C C . ASN A 1 77 ? 6.793 -14.336 -0.991 1 97.88 77 ASN A C 1
ATOM 641 O O . ASN A 1 77 ? 5.773 -15.008 -0.823 1 97.88 77 ASN A O 1
ATOM 645 N N . ILE A 1 78 ? 7.52 -13.875 -0.055 1 97.56 78 ILE A N 1
ATOM 646 C CA . ILE A 1 78 ? 7.148 -14 1.351 1 97.56 78 ILE A CA 1
ATOM 647 C C . ILE A 1 78 ? 6.961 -12.609 1.956 1 97.56 78 ILE A C 1
ATOM 649 O O . ILE A 1 78 ? 7.934 -11.945 2.322 1 97.56 78 ILE A O 1
ATOM 653 N N . LEU A 1 79 ? 5.699 -12.219 2.09 1 97.94 79 LEU A N 1
ATOM 654 C CA . LEU A 1 79 ? 5.402 -10.891 2.625 1 97.94 79 LEU A CA 1
ATOM 655 C C . LEU A 1 79 ? 5.422 -10.906 4.148 1 97.94 79 LEU A C 1
ATOM 657 O O . LEU A 1 79 ? 4.773 -11.742 4.773 1 97.94 79 LEU A O 1
ATOM 661 N N . MET A 1 80 ? 6.188 -9.992 4.707 1 97.81 80 MET A N 1
ATOM 662 C CA . MET A 1 80 ? 6.359 -9.883 6.156 1 97.81 80 MET A CA 1
ATOM 663 C C . MET A 1 80 ? 5.535 -8.727 6.715 1 97.81 80 MET A C 1
ATOM 665 O O . MET A 1 80 ? 5.008 -7.914 5.953 1 97.81 80 MET A O 1
ATOM 669 N N . GLU A 1 81 ? 5.422 -8.836 8.008 1 98.31 81 GLU A N 1
ATOM 670 C CA . GLU A 1 81 ? 4.703 -7.746 8.664 1 98.31 81 GLU A CA 1
ATOM 671 C C . GLU A 1 81 ? 5.32 -6.395 8.32 1 98.31 81 GLU A C 1
ATOM 673 O O . GLU A 1 81 ? 6.543 -6.27 8.219 1 98.31 81 GLU A O 1
ATOM 678 N N . ILE A 1 82 ? 4.473 -5.402 8.102 1 98.56 82 ILE A N 1
ATOM 679 C CA . ILE A 1 82 ? 4.926 -4.027 7.918 1 98.56 82 ILE A CA 1
ATOM 680 C C . ILE A 1 82 ? 4.789 -3.258 9.227 1 98.56 82 ILE A C 1
ATOM 682 O O . ILE A 1 82 ? 3.682 -3.092 9.742 1 98.56 82 ILE A O 1
ATOM 686 N N . LYS A 1 83 ? 5.863 -2.789 9.773 1 97.88 83 LYS A N 1
ATOM 687 C CA . LYS A 1 83 ? 5.852 -2.033 11.023 1 97.88 83 LYS A CA 1
ATOM 688 C C . LYS A 1 83 ? 5.102 -0.713 10.859 1 97.88 83 LYS A C 1
ATOM 690 O O . LYS A 1 83 ? 5.016 -0.176 9.75 1 97.88 83 LYS A O 1
ATOM 695 N N . ARG A 1 84 ? 4.559 -0.271 11.953 1 97.94 84 ARG A N 1
ATOM 696 C CA . ARG A 1 84 ? 3.98 1.068 11.898 1 97.94 84 ARG A CA 1
ATOM 697 C C . ARG A 1 84 ? 5.059 2.121 11.672 1 97.94 84 ARG A C 1
ATOM 699 O O . ARG A 1 84 ? 6.215 1.927 12.055 1 97.94 84 ARG A O 1
ATOM 706 N N . PRO A 1 85 ? 4.641 3.262 11.117 1 97.06 85 PRO A N 1
ATOM 707 C CA . PRO A 1 85 ? 5.617 4.352 11.039 1 97.06 85 PRO A CA 1
ATOM 708 C C . PRO A 1 85 ? 6.188 4.723 12.406 1 97.06 85 PRO A C 1
ATOM 710 O O . PRO A 1 85 ? 5.504 4.59 13.422 1 97.06 85 PRO A O 1
ATOM 713 N N . GLU A 1 86 ? 7.406 5.199 12.414 1 94.56 86 GLU A N 1
ATOM 714 C CA . GLU A 1 86 ? 8.102 5.492 13.664 1 94.56 86 GLU A CA 1
ATOM 715 C C . GLU A 1 86 ? 7.453 6.66 14.398 1 94.56 86 GLU A C 1
ATOM 717 O O . GLU A 1 86 ? 7.66 6.84 15.594 1 94.56 86 GLU A O 1
ATOM 722 N N . ARG A 1 87 ? 6.727 7.477 13.703 1 93.75 87 ARG A N 1
ATOM 723 C CA . ARG A 1 87 ? 6.07 8.664 14.242 1 93.75 87 ARG A CA 1
ATOM 724 C C . ARG A 1 87 ? 4.672 8.828 13.648 1 93.75 87 ARG A C 1
ATOM 726 O O . ARG A 1 87 ? 4.367 8.266 12.602 1 93.75 87 ARG A O 1
ATOM 733 N N . ASP A 1 88 ? 3.938 9.594 14.383 1 92.75 88 ASP A N 1
ATOM 734 C CA . ASP A 1 88 ? 2.631 9.969 13.852 1 92.75 88 ASP A CA 1
ATOM 735 C C . ASP A 1 88 ? 2.615 11.438 13.422 1 92.75 88 ASP A C 1
ATOM 737 O O . ASP A 1 88 ? 1.726 11.859 12.68 1 92.75 88 ASP A O 1
ATOM 741 N N . GLU A 1 89 ? 3.549 12.148 13.977 1 96 89 GLU A N 1
ATOM 742 C CA . GLU A 1 89 ? 3.721 13.555 13.617 1 96 89 GLU A CA 1
ATOM 743 C C . GLU A 1 89 ? 5.117 13.82 13.062 1 96 89 GLU A C 1
ATOM 745 O O . GLU A 1 89 ? 6.109 13.336 13.617 1 96 89 GLU A O 1
ATOM 750 N N . TRP A 1 90 ? 5.238 14.633 12.031 1 96.44 90 TRP A N 1
ATOM 751 C CA . TRP A 1 90 ? 6.473 14.656 11.25 1 96.44 90 TRP A CA 1
ATOM 752 C C . TRP A 1 90 ? 7.117 16.047 11.305 1 96.44 90 TRP A C 1
ATOM 754 O O . TRP A 1 90 ? 8.156 16.266 10.672 1 96.44 90 TRP A O 1
ATOM 764 N N . GLY A 1 91 ? 6.531 16.984 12.023 1 95 91 GLY A N 1
ATOM 765 C CA . GLY A 1 91 ? 7.141 18.281 12.266 1 95 91 GLY A CA 1
ATOM 766 C C . GLY A 1 91 ? 7.168 19.156 11.031 1 95 91 GLY A C 1
ATOM 767 O O . GLY A 1 91 ? 6.176 19.25 10.305 1 95 91 GLY A O 1
ATOM 768 N N . SER A 1 92 ? 8.266 19.875 10.828 1 96.81 92 SER A N 1
ATOM 769 C CA . SER A 1 92 ? 8.398 20.781 9.695 1 96.81 92 SER A CA 1
ATOM 770 C C . SER A 1 92 ? 8.703 20.016 8.414 1 96.81 92 SER A C 1
ATOM 772 O O . SER A 1 92 ? 9.039 18.828 8.453 1 96.81 92 SER A O 1
ATOM 774 N N . THR A 1 93 ? 8.555 20.734 7.344 1 97.81 93 THR A N 1
ATOM 775 C CA . THR A 1 93 ? 8.906 20.156 6.051 1 97.81 93 THR A CA 1
ATOM 776 C C . THR A 1 93 ? 10.375 19.734 6.027 1 97.81 93 THR A C 1
ATOM 778 O O . THR A 1 93 ? 10.719 18.672 5.492 1 97.81 93 THR A O 1
ATOM 781 N N . LEU A 1 94 ? 11.203 20.5 6.672 1 98.19 94 LEU A N 1
ATOM 782 C CA . LEU A 1 94 ? 12.625 20.172 6.734 1 98.19 94 LEU A CA 1
ATOM 783 C C . LEU A 1 94 ? 12.844 18.844 7.457 1 98.19 94 LEU A C 1
ATOM 785 O O . LEU A 1 94 ? 13.555 17.969 6.961 1 98.19 94 LEU A O 1
ATOM 789 N N . GLU A 1 95 ? 12.227 18.672 8.562 1 97.75 95 GLU A N 1
ATOM 790 C CA . GLU A 1 95 ? 12.367 17.438 9.336 1 97.75 95 GLU A CA 1
ATOM 791 C C . GLU A 1 95 ? 11.875 16.234 8.547 1 97.75 95 GLU A C 1
ATOM 793 O O . GLU A 1 95 ? 12.508 15.172 8.562 1 97.75 95 GLU A O 1
ATOM 798 N N . ALA A 1 96 ? 10.734 16.406 7.91 1 98 96 ALA A N 1
ATOM 799 C CA . ALA A 1 96 ? 10.164 15.32 7.121 1 98 96 ALA A CA 1
ATOM 800 C C . ALA A 1 96 ? 11.094 14.938 5.969 1 98 96 ALA A C 1
ATOM 802 O O . ALA A 1 96 ? 11.297 13.758 5.695 1 98 96 ALA A O 1
ATOM 803 N N . MET A 1 97 ? 11.664 15.961 5.309 1 98.56 97 MET A N 1
ATOM 804 C CA . MET A 1 97 ? 12.578 15.695 4.199 1 98.56 97 MET A CA 1
ATOM 805 C C . MET A 1 97 ? 13.852 15.031 4.699 1 98.56 97 MET A C 1
ATOM 807 O O . MET A 1 97 ? 14.398 14.148 4.035 1 98.56 97 MET A O 1
ATOM 811 N N . GLN A 1 98 ? 14.305 15.43 5.801 1 98.62 98 GLN A N 1
ATOM 812 C CA . GLN A 1 98 ? 15.492 14.812 6.375 1 98.62 98 GLN A CA 1
ATOM 813 C C . GLN A 1 98 ? 15.234 13.352 6.75 1 98.62 98 GLN A C 1
ATOM 815 O O . GLN A 1 98 ? 16.078 12.484 6.508 1 98.62 98 GLN A O 1
ATOM 820 N N . MET A 1 99 ? 14.125 13.102 7.355 1 98.38 99 MET A N 1
ATOM 821 C CA . MET A 1 99 ? 13.742 11.734 7.668 1 98.38 99 MET A CA 1
ATOM 822 C C . MET A 1 99 ? 13.648 10.891 6.398 1 98.38 99 MET A C 1
ATOM 824 O O . MET A 1 99 ? 14.133 9.758 6.363 1 98.38 99 MET A O 1
ATOM 828 N N . ALA A 1 100 ? 13.023 11.461 5.355 1 98.56 100 ALA A N 1
ATOM 829 C CA . ALA A 1 100 ? 12.883 10.758 4.082 1 98.56 100 ALA A CA 1
ATOM 830 C C . ALA A 1 100 ? 14.25 10.414 3.492 1 98.56 100 ALA A C 1
ATOM 832 O O . ALA A 1 100 ? 14.461 9.305 3.004 1 98.56 100 ALA A O 1
ATOM 833 N N . LEU A 1 101 ? 15.141 11.398 3.539 1 98.69 101 LEU A N 1
ATOM 834 C CA . LEU A 1 101 ? 16.484 11.164 3.016 1 98.69 101 LEU A CA 1
ATOM 835 C C . LEU A 1 101 ? 17.172 10.031 3.771 1 98.69 101 LEU A C 1
ATOM 837 O O . LEU A 1 101 ? 17.797 9.164 3.16 1 98.69 101 LEU A O 1
ATOM 841 N N . GLU A 1 102 ? 17.031 10.039 5.062 1 98.5 102 GLU A N 1
ATOM 842 C CA . GLU A 1 102 ? 17.641 8.961 5.855 1 98.5 102 GLU A CA 1
ATOM 843 C C . GLU A 1 102 ? 17.016 7.613 5.508 1 98.5 102 GLU A C 1
ATOM 845 O O . GLU A 1 102 ? 17.734 6.609 5.391 1 98.5 102 GLU A O 1
ATOM 850 N N . LEU A 1 103 ? 15.711 7.562 5.363 1 98.06 103 LEU A N 1
ATOM 851 C CA . LEU A 1 103 ? 15.023 6.336 4.984 1 98.06 103 LEU A CA 1
ATOM 852 C C . LEU A 1 103 ? 15.516 5.832 3.631 1 98.06 103 LEU A C 1
ATOM 854 O O . LEU A 1 103 ? 15.805 4.645 3.475 1 98.06 103 LEU A O 1
ATOM 858 N N . GLU A 1 104 ? 15.656 6.777 2.713 1 98.31 104 GLU A N 1
ATOM 859 C CA . GLU A 1 104 ? 16.141 6.402 1.387 1 98.31 104 GLU A CA 1
ATOM 860 C C . GLU A 1 104 ? 17.578 5.902 1.442 1 98.31 104 GLU A C 1
ATOM 862 O O . GLU A 1 104 ? 17.953 4.984 0.711 1 98.31 104 GLU A O 1
ATOM 867 N N . LYS A 1 105 ? 18.375 6.5 2.242 1 98.19 105 LYS A N 1
ATOM 868 C CA . LYS A 1 105 ? 19.75 6.031 2.42 1 98.19 105 LYS A CA 1
ATOM 869 C C . LYS A 1 105 ? 19.766 4.605 2.969 1 98.19 105 LYS A C 1
ATOM 871 O O . LYS A 1 105 ? 20.578 3.783 2.541 1 98.19 105 LYS A O 1
ATOM 876 N N . ASN A 1 106 ? 18.922 4.348 3.916 1 97.94 106 ASN A N 1
ATOM 877 C CA . ASN A 1 106 ? 18.812 3.004 4.473 1 97.94 106 ASN A CA 1
ATOM 878 C C . ASN A 1 106 ? 18.406 1.988 3.408 1 97.94 106 ASN A C 1
ATOM 880 O O . ASN A 1 106 ? 18.969 0.897 3.334 1 97.94 106 ASN A O 1
ATOM 884 N N . VAL A 1 107 ? 17.391 2.318 2.613 1 97.5 107 VAL A N 1
ATOM 885 C CA . VAL A 1 107 ? 16.953 1.443 1.535 1 97.5 107 VAL A CA 1
ATOM 886 C C . VAL A 1 107 ? 18.078 1.23 0.536 1 97.5 107 VAL A C 1
ATOM 888 O O . VAL A 1 107 ? 18.328 0.104 0.1 1 97.5 107 VAL A O 1
ATOM 891 N N . ASN A 1 108 ? 18.766 2.336 0.211 1 97.31 108 ASN A N 1
ATOM 892 C CA . ASN A 1 108 ? 19.891 2.25 -0.723 1 97.31 108 ASN A CA 1
ATOM 893 C C . ASN A 1 108 ? 20.984 1.34 -0.193 1 97.31 108 ASN A C 1
ATOM 895 O O . ASN A 1 108 ? 21.547 0.537 -0.942 1 97.31 108 ASN A O 1
ATOM 899 N N . GLN A 1 109 ? 21.312 1.448 1.051 1 98.06 109 GLN A N 1
ATOM 900 C CA . GLN A 1 109 ? 22.328 0.579 1.642 1 98.06 109 GLN A CA 1
ATOM 901 C C . GLN A 1 109 ? 21.906 -0.884 1.582 1 98.06 109 GLN A C 1
ATOM 903 O O . GLN A 1 109 ? 22.719 -1.764 1.285 1 98.06 109 GLN A O 1
ATOM 908 N N . ALA A 1 110 ? 20.641 -1.146 1.874 1 98 110 ALA A N 1
ATOM 909 C CA . ALA A 1 110 ? 20.125 -2.506 1.788 1 98 110 ALA A CA 1
ATOM 910 C C . ALA A 1 110 ? 20.234 -3.049 0.367 1 98 110 ALA A C 1
ATOM 912 O O . ALA A 1 110 ? 20.531 -4.227 0.168 1 98 110 ALA A O 1
ATOM 913 N N . LEU A 1 111 ? 20 -2.189 -0.631 1 97.94 111 LEU A N 1
ATOM 914 C CA . LEU A 1 111 ? 20.156 -2.574 -2.029 1 97.94 111 LEU A CA 1
ATOM 915 C C . LEU A 1 111 ? 21.594 -2.928 -2.346 1 97.94 111 LEU A C 1
ATOM 917 O O . LEU A 1 111 ? 21.859 -3.902 -3.053 1 97.94 111 LEU A O 1
ATOM 921 N N . LEU A 1 112 ? 22.5 -2.137 -1.838 1 98 112 LEU A N 1
ATOM 922 C CA . LEU A 1 112 ? 23.906 -2.408 -2.041 1 98 112 LEU A CA 1
ATOM 923 C C . LEU A 1 112 ? 24.312 -3.719 -1.378 1 98 112 LEU A C 1
ATOM 925 O O . LEU A 1 112 ? 25.078 -4.496 -1.946 1 98 112 LEU A O 1
ATOM 929 N N . ASP A 1 113 ? 23.812 -3.965 -0.205 1 98.56 113 ASP A N 1
ATOM 930 C CA . ASP A 1 113 ? 24.078 -5.227 0.478 1 98.56 113 ASP A CA 1
ATOM 931 C C . ASP A 1 113 ? 23.547 -6.41 -0.331 1 98.56 113 ASP A C 1
ATOM 933 O O . ASP A 1 113 ? 24.219 -7.438 -0.451 1 98.56 113 ASP A O 1
ATOM 937 N N . LEU A 1 114 ? 22.359 -6.285 -0.877 1 98.5 114 LEU A N 1
ATOM 938 C CA . LEU A 1 114 ? 21.797 -7.324 -1.727 1 98.5 114 LEU A CA 1
ATOM 939 C C . LEU A 1 114 ? 22.641 -7.527 -2.979 1 98.5 114 LEU A C 1
ATOM 941 O O . LEU A 1 114 ? 22.828 -8.656 -3.428 1 98.5 114 LEU A O 1
ATOM 945 N N . HIS A 1 115 ? 23.078 -6.449 -3.521 1 98.44 115 HIS A N 1
ATOM 946 C CA . HIS A 1 115 ? 23.969 -6.527 -4.676 1 98.44 115 HIS A CA 1
ATOM 947 C C . HIS A 1 115 ? 25.234 -7.316 -4.344 1 98.44 115 HIS A C 1
ATOM 949 O O . HIS A 1 115 ? 25.703 -8.117 -5.16 1 98.44 115 HIS A O 1
ATOM 955 N N . ASN A 1 116 ? 25.797 -7.105 -3.205 1 98.56 116 ASN A N 1
ATOM 956 C CA . ASN A 1 116 ? 26.969 -7.848 -2.766 1 98.56 116 ASN A CA 1
ATOM 957 C C . ASN A 1 116 ? 26.672 -9.344 -2.652 1 98.56 116 ASN A C 1
ATOM 959 O O . ASN A 1 116 ? 27.484 -10.172 -3.064 1 98.56 116 ASN A O 1
ATOM 963 N N . ILE A 1 117 ? 25.547 -9.688 -2.062 1 98.56 117 ILE A N 1
ATOM 964 C CA . ILE A 1 117 ? 25.125 -11.086 -1.976 1 98.56 117 ILE A CA 1
ATOM 965 C C . ILE A 1 117 ? 25.031 -11.68 -3.377 1 98.56 117 ILE A C 1
ATOM 967 O O . ILE A 1 117 ? 25.547 -12.781 -3.621 1 98.56 117 ILE A O 1
ATOM 971 N N . ALA A 1 118 ? 24.406 -10.953 -4.301 1 98.62 118 ALA A N 1
ATOM 972 C CA . ALA A 1 118 ? 24.266 -11.406 -5.68 1 98.62 118 ALA A CA 1
ATOM 973 C C . ALA A 1 118 ? 25.625 -11.617 -6.34 1 98.62 118 ALA A C 1
ATOM 975 O O . ALA A 1 118 ? 25.828 -12.602 -7.055 1 98.62 118 ALA A O 1
ATOM 976 N N . THR A 1 119 ? 26.5 -10.719 -6.109 1 98.5 119 THR A N 1
ATOM 977 C CA . THR A 1 119 ? 27.859 -10.805 -6.648 1 98.5 119 THR A CA 1
ATOM 978 C C . THR A 1 119 ? 28.578 -12.039 -6.098 1 98.5 119 THR A C 1
ATOM 980 O O . THR A 1 119 ? 29.156 -12.812 -6.859 1 98.5 119 THR A O 1
ATOM 983 N N . GLU A 1 120 ? 28.516 -12.273 -4.844 1 98.44 120 GLU A N 1
ATOM 984 C CA . GLU A 1 120 ? 29.172 -13.414 -4.199 1 98.44 120 GLU A CA 1
ATOM 985 C C . GLU A 1 120 ? 28.609 -14.734 -4.719 1 98.44 120 GLU A C 1
ATOM 987 O O . GLU A 1 120 ? 29.344 -15.719 -4.844 1 98.44 120 GLU A O 1
ATOM 992 N N . ARG A 1 121 ? 27.359 -14.727 -5.074 1 98.19 121 ARG A N 1
ATOM 993 C CA . ARG A 1 121 ? 26.703 -15.93 -5.566 1 98.19 121 ARG A CA 1
ATOM 994 C C . ARG A 1 121 ? 26.781 -16.016 -7.086 1 98.19 121 ARG A C 1
ATOM 996 O O . ARG A 1 121 ? 26.156 -16.875 -7.699 1 98.19 121 ARG A O 1
ATOM 1003 N N . LYS A 1 122 ? 27.438 -15.133 -7.75 1 97.75 122 LYS A N 1
ATOM 1004 C CA . LYS A 1 122 ? 27.656 -15.055 -9.195 1 97.75 122 LYS A CA 1
ATOM 1005 C C . LYS A 1 122 ? 26.328 -14.969 -9.938 1 97.75 122 LYS A C 1
ATOM 1007 O O . LYS A 1 122 ? 26.156 -15.617 -10.977 1 97.75 122 LYS A O 1
ATOM 1012 N N . ASP A 1 123 ? 25.375 -14.203 -9.344 1 98.19 123 ASP A N 1
ATOM 1013 C CA . ASP A 1 123 ? 24.078 -13.969 -9.969 1 98.19 123 ASP A CA 1
ATOM 1014 C C . ASP A 1 123 ? 24.094 -12.688 -10.797 1 98.19 123 ASP A C 1
ATOM 1016 O O . ASP A 1 123 ? 23.625 -11.641 -10.344 1 98.19 123 ASP A O 1
ATOM 1020 N N . ALA A 1 124 ? 24.5 -12.703 -12 1 97.44 124 ALA A N 1
ATOM 1021 C CA . ALA A 1 124 ? 24.703 -11.547 -12.867 1 97.44 124 ALA A CA 1
ATOM 1022 C C . ALA A 1 124 ? 23.375 -10.883 -13.211 1 97.44 124 ALA A C 1
ATOM 1024 O O . ALA A 1 124 ? 23.312 -9.656 -13.367 1 97.44 124 ALA A O 1
ATOM 1025 N N . HIS A 1 125 ? 22.422 -11.672 -13.344 1 97.25 125 HIS A N 1
ATOM 1026 C CA . HIS A 1 125 ? 21.141 -11.094 -13.719 1 97.25 125 HIS A CA 1
ATOM 1027 C C . HIS A 1 125 ? 20.562 -10.242 -12.594 1 97.25 125 HIS A C 1
ATOM 1029 O O . HIS A 1 125 ? 20.031 -9.156 -12.844 1 97.25 125 HIS A O 1
ATOM 1035 N N . LEU A 1 126 ? 20.641 -10.742 -11.344 1 98.06 126 LEU A N 1
ATOM 1036 C CA . LEU A 1 126 ? 20.188 -9.938 -10.219 1 98.06 126 LEU A CA 1
ATOM 1037 C C . LEU A 1 126 ? 21 -8.664 -10.078 1 98.06 126 LEU A C 1
ATOM 1039 O O . LEU A 1 126 ? 20.453 -7.59 -9.82 1 98.06 126 LEU A O 1
ATOM 1043 N N . CYS A 1 127 ? 22.312 -8.773 -10.227 1 97.88 127 CYS A N 1
ATOM 1044 C CA . CYS A 1 127 ? 23.141 -7.582 -10.195 1 97.88 127 CYS A CA 1
ATOM 1045 C C . CYS A 1 127 ? 22.672 -6.547 -11.203 1 97.88 127 CYS A C 1
ATOM 1047 O O . CYS A 1 127 ? 22.5 -5.375 -10.867 1 97.88 127 CYS A O 1
ATOM 1049 N N . ASP A 1 128 ? 22.438 -6.992 -12.391 1 97.31 128 ASP A N 1
ATOM 1050 C CA . ASP A 1 128 ? 21.984 -6.102 -13.453 1 97.31 128 ASP A CA 1
ATOM 1051 C C . ASP A 1 128 ? 20.625 -5.488 -13.125 1 97.31 128 ASP A C 1
ATOM 1053 O O . ASP A 1 128 ? 20.422 -4.289 -13.32 1 97.31 128 ASP A O 1
ATOM 1057 N N . CYS A 1 129 ? 19.719 -6.289 -12.625 1 97.25 129 CYS A N 1
ATOM 1058 C CA . CYS A 1 129 ? 18.391 -5.82 -12.242 1 97.25 129 CYS A CA 1
ATOM 1059 C C . CYS A 1 129 ? 18.484 -4.73 -11.18 1 97.25 129 CYS A C 1
ATOM 1061 O O . CYS A 1 129 ? 17.844 -3.682 -11.305 1 97.25 129 CYS A O 1
ATOM 1063 N N . LEU A 1 130 ? 19.281 -4.961 -10.164 1 97.81 130 LEU A N 1
ATOM 1064 C CA . LEU A 1 130 ? 19.422 -3.998 -9.07 1 97.81 130 LEU A CA 1
ATOM 1065 C C . LEU A 1 130 ? 20.031 -2.697 -9.578 1 97.81 130 LEU A C 1
ATOM 1067 O O . LEU A 1 130 ? 19.594 -1.61 -9.203 1 97.81 130 LEU A O 1
ATOM 1071 N N . GLU A 1 131 ? 21.016 -2.787 -10.406 1 95.12 131 GLU A N 1
ATOM 1072 C CA . GLU A 1 131 ? 21.719 -1.624 -10.938 1 95.12 131 GLU A CA 1
ATOM 1073 C C . GLU A 1 131 ? 20.812 -0.804 -11.852 1 95.12 131 GLU A C 1
ATOM 1075 O O . GLU A 1 131 ? 20.797 0.426 -11.773 1 95.12 131 GLU A O 1
ATOM 1080 N N . SER A 1 132 ? 20.016 -1.446 -12.633 1 92.62 132 SER A N 1
ATOM 1081 C CA . SER A 1 132 ? 19.266 -0.788 -13.688 1 92.62 132 SER A CA 1
ATOM 1082 C C . SER A 1 132 ? 17.906 -0.304 -13.18 1 92.62 132 SER A C 1
ATOM 1084 O O . SER A 1 132 ? 17.469 0.795 -13.523 1 92.62 132 SER A O 1
ATOM 1086 N N . ASP A 1 133 ? 17.328 -0.97 -12.344 1 89.5 133 ASP A N 1
ATOM 1087 C CA . ASP A 1 133 ? 15.93 -0.719 -12.055 1 89.5 133 ASP A CA 1
ATOM 1088 C C . ASP A 1 133 ? 15.758 -0.126 -10.656 1 89.5 133 ASP A C 1
ATOM 1090 O O . ASP A 1 133 ? 14.734 0.5 -10.359 1 89.5 133 ASP A O 1
ATOM 1094 N N . HIS A 1 134 ? 16.734 -0.285 -9.812 1 94.12 134 HIS A N 1
ATOM 1095 C CA . HIS A 1 134 ? 16.453 0.065 -8.422 1 94.12 134 HIS A CA 1
ATOM 1096 C C . HIS A 1 134 ? 17.469 1.081 -7.906 1 94.12 134 HIS A C 1
ATOM 1098 O O . HIS A 1 134 ? 17.094 2.137 -7.395 1 94.12 134 HIS A O 1
ATOM 1104 N N . LEU A 1 135 ? 18.75 0.855 -8.117 1 94.69 135 LEU A N 1
ATOM 1105 C CA . LEU A 1 135 ? 19.781 1.709 -7.543 1 94.69 135 LEU A CA 1
ATOM 1106 C C . LEU A 1 135 ? 19.688 3.125 -8.102 1 94.69 135 LEU A C 1
ATOM 1108 O O . LEU A 1 135 ? 19.734 4.098 -7.348 1 94.69 135 LEU A O 1
ATOM 1112 N N . ASP A 1 136 ? 19.484 3.223 -9.367 1 93.69 136 ASP A N 1
ATOM 1113 C CA . ASP A 1 136 ? 19.422 4.539 -9.992 1 93.69 136 ASP A CA 1
ATOM 1114 C C . ASP A 1 136 ? 18.234 5.348 -9.461 1 93.69 136 ASP A C 1
ATOM 1116 O O . ASP A 1 136 ? 18.359 6.547 -9.203 1 93.69 136 ASP A O 1
ATOM 1120 N N . GLU A 1 137 ? 17.141 4.734 -9.336 1 93.69 137 GLU A N 1
ATOM 1121 C CA . GLU A 1 137 ? 15.93 5.395 -8.836 1 93.69 137 GLU A CA 1
ATOM 1122 C C . GLU A 1 137 ? 16.156 5.957 -7.434 1 93.69 137 GLU A C 1
ATOM 1124 O O . GLU A 1 137 ? 15.75 7.086 -7.141 1 93.69 137 GLU A O 1
ATOM 1129 N N . HIS A 1 138 ? 16.844 5.195 -6.598 1 95.12 138 HIS A N 1
ATOM 1130 C CA . HIS A 1 138 ? 17.078 5.645 -5.23 1 95.12 138 HIS A CA 1
ATOM 1131 C C . HIS A 1 138 ? 18.125 6.754 -5.184 1 95.12 138 HIS A C 1
ATOM 1133 O O . HIS A 1 138 ? 18 7.691 -4.391 1 95.12 138 HIS A O 1
ATOM 1139 N N . VAL A 1 139 ? 19.094 6.711 -6.039 1 94.12 139 VAL A N 1
ATOM 1140 C CA . VAL A 1 139 ? 20.094 7.762 -6.102 1 94.12 139 VAL A CA 1
ATOM 1141 C C . VAL A 1 139 ? 19.453 9.078 -6.535 1 94.12 139 VAL A C 1
ATOM 1143 O O . VAL A 1 139 ? 19.719 10.125 -5.941 1 94.12 139 VAL A O 1
ATOM 1146 N N . LYS A 1 140 ? 18.625 9 -7.527 1 96.12 140 LYS A N 1
ATOM 1147 C CA . LYS A 1 140 ? 17.906 10.18 -8 1 96.12 140 LYS A CA 1
ATOM 1148 C C . LYS A 1 140 ? 17.016 10.766 -6.902 1 96.12 140 LYS A C 1
ATOM 1150 O O . LYS A 1 140 ? 16.969 11.984 -6.719 1 96.12 140 LYS A O 1
ATOM 1155 N N . LYS A 1 141 ? 16.359 9.906 -6.176 1 97.5 141 LYS A N 1
ATOM 1156 C CA . LYS A 1 141 ? 15.484 10.352 -5.102 1 97.5 141 LYS A CA 1
ATOM 1157 C C . LYS A 1 141 ? 16.281 11.031 -3.986 1 97.5 141 LYS A C 1
ATOM 1159 O O . LYS A 1 141 ? 15.883 12.086 -3.49 1 97.5 141 LYS A O 1
ATOM 1164 N N . MET A 1 142 ? 17.359 10.461 -3.631 1 97.56 142 MET A N 1
ATOM 1165 C CA . MET A 1 142 ? 18.203 11.047 -2.588 1 97.56 142 MET A CA 1
ATOM 1166 C C . MET A 1 142 ? 18.703 12.422 -3.006 1 97.56 142 MET A C 1
ATOM 1168 O O . MET A 1 142 ? 18.719 13.352 -2.197 1 97.56 142 MET A O 1
ATOM 1172 N N . LYS A 1 143 ? 19.094 12.531 -4.258 1 98.06 143 LYS A N 1
ATOM 1173 C CA . LYS A 1 143 ? 19.531 13.828 -4.766 1 98.06 143 LYS A CA 1
ATOM 1174 C C . LYS A 1 143 ? 18.422 14.867 -4.691 1 98.06 143 LYS A C 1
ATOM 1176 O O . LYS A 1 143 ? 18.641 15.992 -4.25 1 98.06 143 LYS A O 1
ATOM 1181 N N . LYS A 1 144 ? 17.281 14.508 -5.133 1 97.75 144 LYS A N 1
ATOM 1182 C CA . LYS A 1 144 ? 16.109 15.398 -5.098 1 97.75 144 LYS A CA 1
ATOM 1183 C C . LYS A 1 144 ? 15.805 15.836 -3.672 1 97.75 144 LYS A C 1
ATOM 1185 O O . LYS A 1 144 ? 15.594 17.031 -3.416 1 97.75 144 LYS A O 1
ATOM 1190 N N . LEU A 1 145 ? 15.82 14.906 -2.736 1 98.44 145 LEU A N 1
ATOM 1191 C CA . LEU A 1 145 ? 15.57 15.211 -1.332 1 98.44 145 LEU A CA 1
ATOM 1192 C C . LEU A 1 145 ? 16.641 16.141 -0.784 1 98.44 145 LEU A C 1
ATOM 1194 O O . LEU A 1 145 ? 16.328 17.078 -0.044 1 98.44 145 LEU A O 1
ATOM 1198 N N . GLY A 1 146 ? 17.875 15.852 -1.104 1 98.19 146 GLY A N 1
ATOM 1199 C CA . GLY A 1 146 ? 18.953 16.734 -0.7 1 98.19 146 GLY A CA 1
ATOM 1200 C C . GLY A 1 146 ? 18.766 18.172 -1.177 1 98.19 146 GLY A C 1
ATOM 1201 O O . GLY A 1 146 ? 19 19.109 -0.425 1 98.19 146 GLY A O 1
ATOM 1202 N N . ASP A 1 147 ? 18.312 18.312 -2.486 1 98.06 147 ASP A N 1
ATOM 1203 C CA . ASP A 1 147 ? 18.031 19.641 -3.023 1 98.06 147 ASP A CA 1
ATOM 1204 C C . ASP A 1 147 ? 16.938 20.344 -2.225 1 98.06 147 ASP A C 1
ATOM 1206 O O . ASP A 1 147 ? 17.047 21.531 -1.914 1 98.06 147 ASP A O 1
ATOM 1210 N N . HIS A 1 148 ? 15.914 19.641 -1.882 1 98.19 148 HIS A N 1
ATOM 1211 C CA . HIS A 1 148 ? 14.812 20.203 -1.112 1 98.19 148 HIS A CA 1
ATOM 1212 C C . HIS A 1 148 ? 15.273 20.641 0.274 1 98.19 148 HIS A C 1
ATOM 1214 O O . HIS A 1 148 ? 14.914 21.734 0.739 1 98.19 148 HIS A O 1
ATOM 1220 N N . ILE A 1 149 ? 16.109 19.797 0.923 1 98.38 149 ILE A N 1
ATOM 1221 C CA . ILE A 1 149 ? 16.609 20.109 2.254 1 98.38 149 ILE A CA 1
ATOM 1222 C C . ILE A 1 149 ? 17.422 21.391 2.209 1 98.38 149 ILE A C 1
ATOM 1224 O O . ILE A 1 149 ? 17.25 22.281 3.053 1 98.38 149 ILE A O 1
ATOM 1228 N N . THR A 1 150 ? 18.281 21.516 1.218 1 98.19 150 THR A N 1
ATOM 1229 C CA . THR A 1 150 ? 19.094 22.703 1.061 1 98.19 150 THR A CA 1
ATOM 1230 C C . THR A 1 150 ? 18.219 23.938 0.895 1 98.19 150 THR A C 1
ATOM 1232 O O . THR A 1 150 ? 18.438 24.969 1.543 1 98.19 150 THR A O 1
ATOM 1235 N N . ASN A 1 151 ? 17.172 23.844 0.064 1 97.5 151 ASN A N 1
ATOM 1236 C CA . ASN A 1 151 ? 16.297 24.984 -0.186 1 97.5 151 ASN A CA 1
ATOM 1237 C C . ASN A 1 151 ? 15.461 25.328 1.043 1 97.5 151 ASN A C 1
ATOM 1239 O O . ASN A 1 151 ? 15.18 26.5 1.307 1 97.5 151 ASN A O 1
ATOM 1243 N N . LEU A 1 152 ? 15.102 24.344 1.816 1 98.06 152 LEU A N 1
ATOM 1244 C CA . LEU A 1 152 ? 14.344 24.578 3.041 1 98.06 152 LEU A CA 1
ATOM 1245 C C . LEU A 1 152 ? 15.195 25.297 4.078 1 98.06 152 LEU A C 1
ATOM 1247 O O . LEU A 1 152 ? 14.719 26.219 4.746 1 98.06 152 LEU A O 1
ATOM 1251 N N . LYS A 1 153 ? 16.438 24.891 4.172 1 97.31 153 LYS A N 1
ATOM 1252 C CA . LYS A 1 153 ? 17.359 25.594 5.047 1 97.31 153 LYS A CA 1
ATOM 1253 C C . LYS A 1 153 ? 17.547 27.047 4.594 1 97.31 153 LYS A C 1
ATOM 1255 O O . LYS A 1 153 ? 17.562 27.969 5.418 1 97.31 153 LYS A O 1
ATOM 1260 N N . ARG A 1 154 ? 17.641 27.219 3.283 1 96.81 154 ARG A N 1
ATOM 1261 C CA . ARG A 1 154 ? 17.766 28.547 2.713 1 96.81 154 ARG A CA 1
ATOM 1262 C C . ARG A 1 154 ? 16.578 29.438 3.09 1 96.81 154 ARG A C 1
ATOM 1264 O O . ARG A 1 154 ? 16.734 30.625 3.336 1 96.81 154 ARG A O 1
ATOM 1271 N N . LEU A 1 155 ? 15.422 28.859 3.215 1 96.56 155 LEU A N 1
ATOM 1272 C CA . LEU A 1 155 ? 14.188 29.562 3.496 1 96.56 155 LEU A CA 1
ATOM 1273 C C . LEU A 1 155 ? 14.008 29.781 4.996 1 96.56 155 LEU A C 1
ATOM 1275 O O . LEU A 1 155 ? 13.023 30.391 5.43 1 96.56 155 LEU A O 1
ATOM 1279 N N . GLY A 1 156 ? 14.891 29.234 5.844 1 96.12 156 GLY A N 1
ATOM 1280 C CA . GLY A 1 156 ? 14.891 29.453 7.281 1 96.12 156 GLY A CA 1
ATOM 1281 C C . GLY A 1 156 ? 13.961 28.531 8.031 1 96.12 156 GLY A C 1
ATOM 1282 O O . GLY A 1 156 ? 13.57 28.812 9.164 1 96.12 156 GLY A O 1
ATOM 1283 N N . VAL A 1 157 ? 13.586 27.469 7.418 1 95.38 157 VAL A N 1
ATOM 1284 C CA . VAL A 1 157 ? 12.781 26.469 8.109 1 95.38 157 VAL A CA 1
ATOM 1285 C C . VAL A 1 157 ? 13.625 25.75 9.148 1 95.38 157 VAL A C 1
ATOM 1287 O O . VAL A 1 157 ? 14.797 25.438 8.898 1 95.38 157 VAL A O 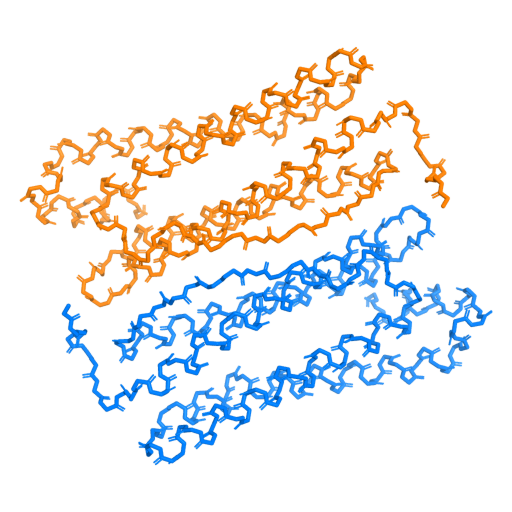1
ATOM 1290 N N . PRO A 1 158 ? 13.156 25.5 10.352 1 92.56 158 PRO A N 1
ATOM 1291 C CA . PRO A 1 158 ? 11.758 25.625 10.789 1 92.56 158 PRO A CA 1
ATOM 1292 C C . PRO A 1 158 ? 11.484 26.938 11.531 1 92.56 158 PRO A C 1
ATOM 1294 O O . PRO A 1 158 ? 10.414 27.109 12.125 1 92.56 158 PRO A O 1
ATOM 1297 N N . GLN A 1 159 ? 12.445 27.812 11.617 1 89.69 159 GLN A N 1
ATOM 1298 C CA . GLN A 1 159 ? 12.32 29.016 12.445 1 89.69 159 GLN A CA 1
ATOM 1299 C C . GLN A 1 159 ? 11.219 29.938 11.922 1 89.69 159 GLN A C 1
ATOM 1301 O O . GLN A 1 159 ? 10.633 30.703 12.688 1 89.69 159 GLN A O 1
ATOM 1306 N N . ASN A 1 160 ? 10.984 29.812 10.531 1 85 160 ASN A N 1
ATOM 1307 C CA . ASN A 1 160 ? 10.039 30.703 9.859 1 85 160 ASN A CA 1
ATOM 1308 C C . ASN A 1 160 ? 8.922 29.922 9.172 1 85 160 ASN A C 1
ATOM 1310 O O . ASN A 1 160 ? 9.188 29.156 8.234 1 85 160 ASN A O 1
ATOM 1314 N N . GLY A 1 161 ? 7.691 30.125 9.602 1 89.69 161 GLY A N 1
ATOM 1315 C CA . GLY A 1 161 ? 6.574 29.469 8.945 1 89.69 161 GLY A CA 1
ATOM 1316 C C . GLY A 1 161 ? 6.418 29.875 7.488 1 89.69 161 GLY A C 1
ATOM 1317 O O . GLY A 1 161 ? 5.906 29.109 6.676 1 89.69 161 GLY A O 1
ATOM 1318 N N . MET A 1 162 ? 6.922 31.062 7.168 1 94.12 162 MET A N 1
ATOM 1319 C CA . MET A 1 162 ? 6.871 31.547 5.793 1 94.12 162 MET A CA 1
ATOM 1320 C C . MET A 1 162 ? 7.695 30.656 4.871 1 94.12 162 MET A C 1
ATOM 1322 O O . MET A 1 162 ? 7.324 30.438 3.713 1 94.12 162 MET A O 1
ATOM 1326 N N . GLY A 1 163 ? 8.727 30.203 5.363 1 95.19 163 GLY A N 1
ATOM 1327 C CA . GLY A 1 163 ? 9.57 29.297 4.578 1 95.19 163 GLY A CA 1
ATOM 1328 C C . GLY A 1 163 ? 8.844 28.062 4.113 1 95.19 163 GLY A C 1
ATOM 1329 O O . GLY A 1 163 ? 8.898 27.703 2.934 1 95.19 163 GLY A O 1
ATOM 1330 N N . ASP A 1 164 ? 8.125 27.453 5.02 1 95.94 164 ASP A N 1
ATOM 1331 C CA . ASP A 1 164 ? 7.352 26.266 4.664 1 95.94 164 ASP A CA 1
ATOM 1332 C C . ASP A 1 164 ? 6.305 26.594 3.6 1 95.94 164 ASP A C 1
ATOM 1334 O O . ASP A 1 164 ? 6.117 25.828 2.652 1 95.94 164 ASP A O 1
ATOM 1338 N N . TYR A 1 165 ? 5.703 27.719 3.801 1 96.81 165 TYR A N 1
ATOM 1339 C CA . TYR A 1 165 ? 4.645 28.141 2.889 1 96.81 165 TYR A CA 1
ATOM 1340 C C . TYR A 1 165 ? 5.195 28.375 1.485 1 96.81 165 TYR A C 1
ATOM 1342 O O . TYR A 1 165 ? 4.637 27.875 0.503 1 96.81 165 TYR A O 1
ATOM 1350 N N . LEU A 1 166 ? 6.238 29.078 1.404 1 96.56 166 LEU A N 1
ATOM 1351 C CA . LEU A 1 166 ? 6.848 29.375 0.113 1 96.56 166 LEU A CA 1
ATOM 1352 C C . LEU A 1 166 ? 7.371 28.109 -0.55 1 96.56 166 LEU A C 1
ATOM 1354 O O . LEU A 1 166 ? 7.246 27.938 -1.766 1 96.56 166 LEU A O 1
ATOM 1358 N N . PHE A 1 167 ? 7.965 27.266 0.236 1 97.06 167 PHE A N 1
ATOM 1359 C CA . PHE A 1 167 ? 8.461 26 -0.292 1 97.06 167 PHE A CA 1
ATOM 1360 C C . PHE A 1 167 ? 7.324 25.203 -0.909 1 97.06 167 PHE A C 1
ATOM 1362 O O . PHE A 1 167 ? 7.457 24.688 -2.02 1 97.06 167 PHE A O 1
ATOM 1369 N N . ASP A 1 168 ? 6.207 25.078 -0.213 1 97.38 168 ASP A N 1
ATOM 1370 C CA . ASP A 1 168 ? 5.039 24.359 -0.69 1 97.38 168 ASP A CA 1
ATOM 1371 C C . ASP A 1 168 ? 4.523 24.938 -2.004 1 97.38 168 ASP A C 1
ATOM 1373 O O . ASP A 1 168 ? 4.215 24.203 -2.941 1 97.38 168 ASP A O 1
ATOM 1377 N N . LYS A 1 169 ? 4.555 26.266 -2.121 1 96.19 169 LYS A N 1
ATOM 1378 C CA . LYS A 1 169 ? 3.926 26.953 -3.246 1 96.19 169 LYS A CA 1
ATOM 1379 C C . LYS A 1 169 ? 4.863 27 -4.449 1 96.19 169 LYS A C 1
ATOM 1381 O O . LYS A 1 169 ? 4.414 26.891 -5.594 1 96.19 169 LYS A O 1
ATOM 1386 N N . HIS A 1 170 ? 6.137 27.062 -4.207 1 93.44 170 HIS A N 1
ATOM 1387 C CA . HIS A 1 170 ? 7.027 27.359 -5.32 1 93.44 170 HIS A CA 1
ATOM 1388 C C . HIS A 1 170 ? 7.902 26.156 -5.668 1 93.44 170 HIS A C 1
ATOM 1390 O O . HIS A 1 170 ? 8.312 26 -6.82 1 93.44 170 HIS A O 1
ATOM 1396 N N . SER A 1 171 ? 8.18 25.359 -4.727 1 89.88 171 SER A N 1
ATOM 1397 C CA . SER A 1 171 ? 9.117 24.266 -4.98 1 89.88 171 SER A CA 1
ATOM 1398 C C . SER A 1 171 ? 8.375 22.953 -5.238 1 89.88 171 SER A C 1
ATOM 1400 O O . SER A 1 171 ? 8.898 22.062 -5.914 1 89.88 171 SER A O 1
ATOM 1402 N N . MET A 1 172 ? 7.18 22.781 -4.746 1 89.44 172 MET A N 1
ATOM 1403 C CA . MET A 1 172 ? 6.48 21.5 -4.832 1 89.44 172 MET A CA 1
ATOM 1404 C C . MET A 1 172 ? 5.352 21.562 -5.852 1 89.44 172 MET A C 1
ATOM 1406 O O . MET A 1 172 ? 4.738 20.547 -6.172 1 89.44 172 MET A O 1
ATOM 1410 N N . SER A 1 173 ? 4.988 22.703 -6.406 1 81.94 173 SER A N 1
ATOM 1411 C CA . SER A 1 173 ? 3.857 22.875 -7.312 1 81.94 173 SER A CA 1
ATOM 1412 C C . SER A 1 173 ? 4.219 22.453 -8.734 1 81.94 173 SER A C 1
ATOM 1414 O O . SER A 1 173 ? 5.391 22.5 -9.117 1 81.94 173 SER A O 1
ATOM 1416 N N . MET B 1 1 ? -2.508 19.453 20.453 1 73.12 1 MET B N 1
ATOM 1417 C CA . MET B 1 1 ? -3.67 20.328 20.438 1 73.12 1 MET B CA 1
ATOM 1418 C C . MET B 1 1 ? -4.738 19.797 19.484 1 73.12 1 MET B C 1
ATOM 1420 O O . MET B 1 1 ? -4.426 19.125 18.5 1 73.12 1 MET B O 1
ATOM 1424 N N . ASP B 1 2 ? -5.984 19.953 19.859 1 85.69 2 ASP B N 1
ATOM 1425 C CA . ASP B 1 2 ? -7.09 19.531 19 1 85.69 2 ASP B CA 1
ATOM 1426 C C . ASP B 1 2 ? -7.105 20.344 17.703 1 85.69 2 ASP B C 1
ATOM 1428 O O . ASP B 1 2 ? -6.629 21.469 17.672 1 85.69 2 ASP B O 1
ATOM 1432 N N . SER B 1 3 ? -7.562 19.672 16.703 1 93.62 3 SER B N 1
ATOM 1433 C CA . SER B 1 3 ? -7.73 20.328 15.414 1 93.62 3 SER B CA 1
ATOM 1434 C C . SER B 1 3 ? -8.703 21.5 15.516 1 93.62 3 SER B C 1
ATOM 1436 O O . SER B 1 3 ? -9.703 21.422 16.219 1 93.62 3 SER B O 1
ATOM 1438 N N . GLN B 1 4 ? -8.398 22.547 14.883 1 95.19 4 GLN B N 1
ATOM 1439 C CA . GLN B 1 4 ? -9.242 23.734 14.898 1 95.19 4 GLN B CA 1
ATOM 1440 C C . GLN B 1 4 ? -10.547 23.5 14.148 1 95.19 4 GLN B C 1
ATOM 1442 O O . GLN B 1 4 ? -11.492 24.281 14.25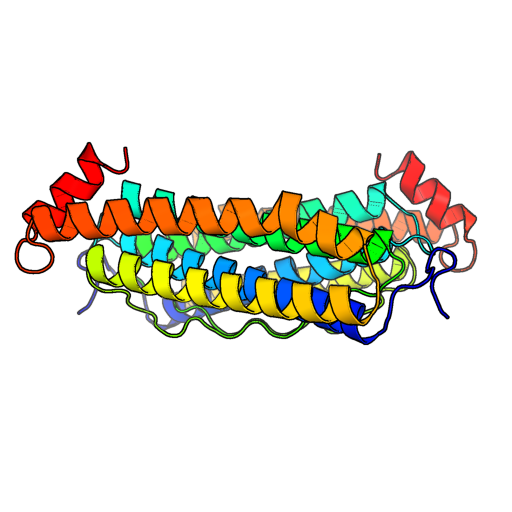8 1 95.19 4 GLN B O 1
ATOM 1447 N N . VAL B 1 5 ? -10.609 22.375 13.383 1 96.38 5 VAL B N 1
ATOM 1448 C CA . VAL B 1 5 ? -11.805 22.156 12.578 1 96.38 5 VAL B CA 1
ATOM 1449 C C . VAL B 1 5 ? -12.641 21.031 13.203 1 96.38 5 VAL B C 1
ATOM 1451 O O . VAL B 1 5 ? -13.727 20.719 12.711 1 96.38 5 VAL B O 1
ATOM 1454 N N . ARG B 1 6 ? -12.195 20.516 14.258 1 96 6 ARG B N 1
ATOM 1455 C CA . ARG B 1 6 ? -12.922 19.422 14.883 1 96 6 ARG B CA 1
ATOM 1456 C C . ARG B 1 6 ? -14.227 19.906 15.508 1 96 6 ARG B C 1
ATOM 1458 O O . ARG B 1 6 ? -14.227 20.875 16.281 1 96 6 ARG B O 1
ATOM 1465 N N . GLN B 1 7 ? -15.258 19.328 15.148 1 95.69 7 GLN B N 1
ATOM 1466 C CA . GLN B 1 7 ? -16.562 19.641 15.727 1 95.69 7 GLN B CA 1
ATOM 1467 C C . GLN B 1 7 ? -17.406 18.391 15.852 1 95.69 7 GLN B C 1
ATOM 1469 O O . GLN B 1 7 ? -17.781 17.766 14.852 1 95.69 7 GLN B O 1
ATOM 1474 N N . ASN B 1 8 ? -17.75 17.969 17.031 1 95.12 8 ASN B N 1
ATOM 1475 C CA . ASN B 1 8 ? -18.625 16.844 17.344 1 95.12 8 ASN B CA 1
ATOM 1476 C C . ASN B 1 8 ? -18.109 15.555 16.703 1 95.12 8 ASN B C 1
ATOM 1478 O O . ASN B 1 8 ? -18.891 14.789 16.125 1 95.12 8 ASN B O 1
ATOM 1482 N N . TYR B 1 9 ? -16.891 15.406 16.656 1 97.62 9 TYR B N 1
ATOM 1483 C CA . TYR B 1 9 ? -16.234 14.18 16.203 1 97.62 9 TYR B CA 1
ATOM 1484 C C . TYR B 1 9 ? -15.664 13.398 17.375 1 97.62 9 TYR B C 1
ATOM 1486 O O . TYR B 1 9 ? -14.586 13.711 17.875 1 97.62 9 TYR B O 1
ATOM 1494 N N . SER B 1 10 ? -16.375 12.422 17.875 1 97.94 10 SER B N 1
ATOM 1495 C CA . SER B 1 10 ? -16.062 11.703 19.109 1 97.94 10 SER B CA 1
ATOM 1496 C C . SER B 1 10 ? -14.766 10.906 18.953 1 97.94 10 SER B C 1
ATOM 1498 O O . SER B 1 10 ? -14.383 10.531 17.844 1 97.94 10 SER B O 1
ATOM 1500 N N . HIS B 1 11 ? -14.164 10.641 20.062 1 97.56 11 HIS B N 1
ATOM 1501 C CA . HIS B 1 11 ? -12.945 9.836 20.047 1 97.56 11 HIS B CA 1
ATOM 1502 C C . HIS B 1 11 ? -13.234 8.398 19.625 1 97.56 11 HIS B C 1
ATOM 1504 O O . HIS B 1 11 ? -12.391 7.746 19.016 1 97.56 11 HIS B O 1
ATOM 1510 N N . ASP B 1 12 ? -14.445 7.98 19.891 1 98.12 12 ASP B N 1
ATOM 1511 C CA . ASP B 1 12 ? -14.844 6.641 19.484 1 98.12 12 ASP B CA 1
ATOM 1512 C C . ASP B 1 12 ? -14.914 6.535 17.953 1 98.12 12 ASP B C 1
ATOM 1514 O O . ASP B 1 12 ? -14.43 5.566 17.375 1 98.12 12 ASP B O 1
ATOM 1518 N N . CYS B 1 13 ? -15.516 7.539 17.344 1 98.56 13 CYS B N 1
ATOM 1519 C CA . CYS B 1 13 ? -15.594 7.562 15.883 1 98.56 13 CYS B CA 1
ATOM 1520 C C . CYS B 1 13 ? -14.203 7.66 15.266 1 98.56 13 CYS B C 1
ATOM 1522 O O . CYS B 1 13 ? -13.891 6.926 14.32 1 98.56 13 CYS B O 1
ATOM 1524 N N . GLU B 1 14 ? -13.422 8.539 15.812 1 98.5 14 GLU B N 1
ATOM 1525 C CA . GLU B 1 14 ? -12.055 8.711 15.344 1 98.5 14 GLU B CA 1
ATOM 1526 C C . GLU B 1 14 ? -11.273 7.402 15.406 1 98.5 14 GLU B C 1
ATOM 1528 O O . GLU B 1 14 ? -10.625 7.016 14.438 1 98.5 14 GLU B O 1
ATOM 1533 N N . ALA B 1 15 ? -11.359 6.715 16.516 1 98.56 15 ALA B N 1
ATOM 1534 C CA . ALA B 1 15 ? -10.672 5.438 16.688 1 98.56 15 ALA B CA 1
ATOM 1535 C C . ALA B 1 15 ? -11.203 4.387 15.719 1 98.56 15 ALA B C 1
ATOM 1537 O O . ALA B 1 15 ? -10.438 3.576 15.195 1 98.56 15 ALA B O 1
ATOM 1538 N N . GLY B 1 16 ? -12.516 4.383 15.562 1 98.56 16 GLY B N 1
ATOM 1539 C CA . GLY B 1 16 ? -13.125 3.457 14.617 1 98.56 16 GLY B CA 1
ATOM 1540 C C . GLY B 1 16 ? -12.641 3.648 13.195 1 98.56 16 GLY B C 1
ATOM 1541 O O . GLY B 1 16 ? -12.391 2.672 12.484 1 98.56 16 GLY B O 1
ATOM 1542 N N . VAL B 1 17 ? -12.508 4.898 12.766 1 98.69 17 VAL B N 1
ATOM 1543 C CA . VAL B 1 17 ? -12.023 5.199 11.43 1 98.69 17 VAL B CA 1
ATOM 1544 C C . VAL B 1 17 ? -10.578 4.719 11.281 1 98.69 17 VAL B C 1
ATOM 1546 O O . VAL B 1 17 ? -10.211 4.129 10.266 1 98.69 17 VAL B O 1
ATOM 1549 N N . ASN B 1 18 ? -9.766 4.953 12.305 1 98.69 18 ASN B N 1
ATOM 1550 C CA . ASN B 1 18 ? -8.383 4.473 12.266 1 98.69 18 ASN B CA 1
ATOM 1551 C C . ASN B 1 18 ? -8.32 2.951 12.18 1 98.69 18 ASN B C 1
ATOM 1553 O O . ASN B 1 18 ? -7.477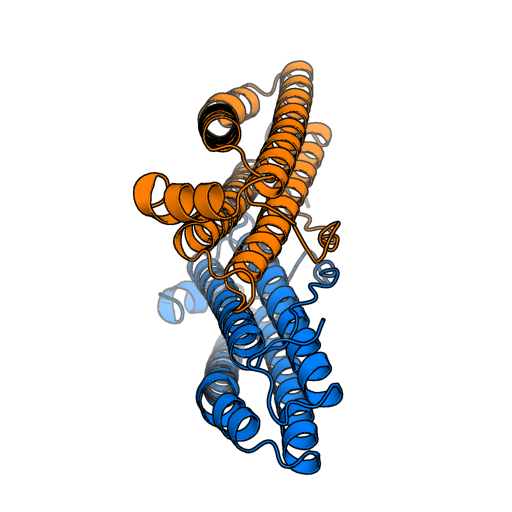 2.4 11.469 1 98.69 18 ASN B O 1
ATOM 1557 N N . ARG B 1 19 ? -9.227 2.277 12.828 1 98.5 19 ARG B N 1
ATOM 1558 C CA . ARG B 1 19 ? -9.281 0.823 12.734 1 98.5 19 ARG B CA 1
ATOM 1559 C C . ARG B 1 19 ? -9.641 0.38 11.32 1 98.5 19 ARG B C 1
ATOM 1561 O O . ARG B 1 19 ? -9.078 -0.59 10.805 1 98.5 19 ARG B O 1
ATOM 1568 N N . MET B 1 20 ? -10.555 1.085 10.766 1 98.62 20 MET B N 1
ATOM 1569 C CA . MET B 1 20 ? -10.977 0.745 9.406 1 98.62 20 MET B CA 1
ATOM 1570 C C . MET B 1 20 ? -9.836 0.955 8.414 1 98.62 20 MET B C 1
ATOM 1572 O O . MET B 1 20 ? -9.656 0.161 7.488 1 98.62 20 MET B O 1
ATOM 1576 N N . VAL B 1 21 ? -9.062 2.051 8.578 1 98.69 21 VAL B N 1
ATOM 1577 C CA . VAL B 1 21 ? -7.898 2.291 7.73 1 98.69 21 VAL B CA 1
ATOM 1578 C C . VAL B 1 21 ? -6.961 1.086 7.789 1 98.69 21 VAL B C 1
ATOM 1580 O O . VAL B 1 21 ? -6.508 0.593 6.754 1 98.69 21 VAL B O 1
ATOM 1583 N N . ASN B 1 22 ? -6.719 0.592 8.961 1 98.69 22 ASN B N 1
ATOM 1584 C CA . ASN B 1 22 ? -5.812 -0.536 9.141 1 98.69 22 ASN B CA 1
ATOM 1585 C C . ASN B 1 22 ? -6.355 -1.801 8.484 1 98.69 22 ASN B C 1
ATOM 1587 O O . ASN B 1 22 ? -5.598 -2.566 7.879 1 98.69 22 ASN B O 1
ATOM 1591 N N . LEU B 1 23 ? -7.645 -2.023 8.602 1 98.5 23 LEU B N 1
ATOM 1592 C CA . LEU B 1 23 ? -8.258 -3.207 8.008 1 98.5 23 LEU B CA 1
ATOM 1593 C C . LEU B 1 23 ? -8.172 -3.164 6.488 1 98.5 23 LEU B C 1
ATOM 1595 O O . LEU B 1 23 ? -7.887 -4.18 5.852 1 98.5 23 LEU B O 1
ATOM 1599 N N . GLU B 1 24 ? -8.414 -2.01 5.945 1 98.69 24 GLU B N 1
ATOM 1600 C CA . GLU B 1 24 ? -8.312 -1.852 4.5 1 98.69 24 GLU B CA 1
ATOM 1601 C C . GLU B 1 24 ? -6.875 -2.051 4.023 1 98.69 24 GLU B C 1
ATOM 1603 O O . GLU B 1 24 ? -6.641 -2.662 2.977 1 98.69 24 GLU B O 1
ATOM 1608 N N . MET B 1 25 ? -5.949 -1.52 4.785 1 98.81 25 MET B N 1
ATOM 1609 C CA . MET B 1 25 ? -4.543 -1.693 4.434 1 98.81 25 MET B CA 1
ATOM 1610 C C . MET B 1 25 ? -4.145 -3.164 4.5 1 98.81 25 MET B C 1
ATOM 1612 O O . MET B 1 25 ? -3.396 -3.648 3.65 1 98.81 25 MET B O 1
ATOM 1616 N N . TYR B 1 26 ? -4.633 -3.85 5.469 1 98.75 26 TYR B N 1
ATOM 1617 C CA . TYR B 1 26 ? -4.383 -5.281 5.574 1 98.75 26 TYR B CA 1
ATOM 1618 C C . TYR B 1 26 ? -4.961 -6.027 4.379 1 98.75 26 TYR B C 1
ATOM 1620 O O . TYR B 1 26 ? -4.309 -6.914 3.818 1 98.75 26 TYR B O 1
ATOM 1628 N N . ALA B 1 27 ? -6.18 -5.668 4.055 1 98.62 27 ALA B N 1
ATOM 1629 C CA . ALA B 1 27 ? -6.801 -6.297 2.893 1 98.62 27 ALA B CA 1
ATOM 1630 C C . ALA B 1 27 ? -5.98 -6.051 1.631 1 98.62 27 ALA B C 1
ATOM 1632 O O . ALA B 1 27 ? -5.711 -6.98 0.866 1 98.62 27 ALA B O 1
ATOM 1633 N N . SER B 1 28 ? -5.559 -4.766 1.446 1 98.81 28 SER B N 1
ATOM 1634 C CA . SER B 1 28 ? -4.727 -4.414 0.302 1 98.81 28 SER B CA 1
ATOM 1635 C C . SER B 1 28 ? -3.457 -5.258 0.259 1 98.81 28 SER B C 1
ATOM 1637 O O . SER B 1 28 ? -3.1 -5.797 -0.79 1 98.81 28 SER B O 1
ATOM 1639 N N . TYR B 1 29 ? -2.846 -5.43 1.346 1 98.69 29 TYR B N 1
ATOM 1640 C CA . TYR B 1 29 ? -1.598 -6.172 1.473 1 98.69 29 TYR B CA 1
ATOM 1641 C C . TYR B 1 29 ? -1.815 -7.652 1.186 1 98.69 29 TYR B C 1
ATOM 1643 O O . TYR B 1 29 ? -1.025 -8.273 0.472 1 98.69 29 TYR B O 1
ATOM 1651 N N . THR B 1 30 ? -2.887 -8.188 1.685 1 98.69 30 THR B N 1
ATOM 1652 C CA . THR B 1 30 ? -3.236 -9.586 1.479 1 98.69 30 THR B CA 1
ATOM 1653 C C . THR B 1 30 ? -3.51 -9.867 0.004 1 98.69 30 THR B C 1
ATOM 1655 O O . THR B 1 30 ? -3.012 -10.844 -0.55 1 98.69 30 THR B O 1
ATOM 1658 N N . TYR B 1 31 ? -4.238 -8.977 -0.61 1 98.75 31 TYR B N 1
ATOM 1659 C CA . TYR B 1 31 ? -4.582 -9.18 -2.012 1 98.75 31 TYR B CA 1
ATOM 1660 C C . TYR B 1 31 ? -3.346 -9.086 -2.898 1 98.75 31 TYR B C 1
ATOM 1662 O O . TYR B 1 31 ? -3.268 -9.75 -3.938 1 98.75 31 TYR B O 1
ATOM 1670 N N . LEU B 1 32 ? -2.379 -8.281 -2.443 1 98.69 32 LEU B N 1
ATOM 1671 C CA . LEU B 1 32 ? -1.107 -8.242 -3.156 1 98.69 32 LEU B CA 1
ATOM 1672 C C . LEU B 1 32 ? -0.415 -9.602 -3.111 1 98.69 32 LEU B C 1
ATOM 1674 O O . LEU B 1 32 ? 0.09 -10.078 -4.129 1 98.69 32 LEU B O 1
ATOM 1678 N N . SER B 1 33 ? -0.446 -10.219 -2.006 1 98.62 33 SER B N 1
ATOM 1679 C CA . SER B 1 33 ? 0.105 -11.555 -1.847 1 98.62 33 SER B CA 1
ATOM 1680 C C . SER B 1 33 ? -0.596 -12.555 -2.764 1 98.62 33 SER B C 1
ATOM 1682 O O . SER B 1 33 ? 0.059 -13.352 -3.436 1 98.62 33 SER B O 1
ATOM 1684 N N . VAL B 1 34 ? -1.922 -12.484 -2.82 1 98.56 34 VAL B N 1
ATOM 1685 C CA . VAL B 1 34 ? -2.711 -13.383 -3.656 1 98.56 34 VAL B CA 1
ATOM 1686 C C . VAL B 1 34 ? -2.346 -13.18 -5.125 1 98.56 34 VAL B C 1
ATOM 1688 O O . VAL B 1 34 ? -2.154 -14.141 -5.863 1 98.56 34 VAL B O 1
ATOM 1691 N N . SER B 1 35 ? -2.277 -11.914 -5.512 1 98.75 35 SER B N 1
ATOM 1692 C CA . SER B 1 35 ? -1.962 -11.57 -6.895 1 98.75 35 SER B CA 1
ATOM 1693 C C . SER B 1 35 ? -0.652 -12.211 -7.336 1 98.75 35 SER B C 1
ATOM 1695 O O . SER B 1 35 ? -0.613 -12.93 -8.344 1 98.75 35 SER B O 1
ATOM 1697 N N . TYR B 1 36 ? 0.372 -12.078 -6.539 1 98.56 36 TYR B N 1
ATOM 1698 C CA . TYR B 1 36 ? 1.688 -12.523 -6.984 1 98.56 36 TYR B CA 1
ATOM 1699 C C . TYR B 1 36 ? 1.845 -14.031 -6.812 1 98.56 36 TYR B C 1
ATOM 1701 O O . TYR B 1 36 ? 2.732 -14.641 -7.41 1 98.56 36 TYR B O 1
ATOM 1709 N N . TYR B 1 37 ? 0.98 -14.641 -6.027 1 98.38 37 TYR B N 1
ATOM 1710 C CA . TYR B 1 37 ? 0.893 -16.094 -6.027 1 98.38 37 TYR B CA 1
ATOM 1711 C C . TYR B 1 37 ? 0.417 -16.609 -7.379 1 98.38 37 TYR B C 1
ATOM 1713 O O . TYR B 1 37 ? 1.024 -17.531 -7.949 1 98.38 37 TYR B O 1
ATOM 1721 N N . PHE B 1 38 ? -0.622 -16 -7.922 1 98.19 38 PHE B N 1
ATOM 1722 C CA . PHE B 1 38 ? -1.251 -16.516 -9.133 1 98.19 38 PHE B CA 1
ATOM 1723 C C . PHE B 1 38 ? -0.417 -16.172 -10.359 1 98.19 38 PHE B C 1
ATOM 1725 O O . PHE B 1 38 ? -0.622 -16.734 -11.438 1 98.19 38 PHE B O 1
ATOM 1732 N N . GLU B 1 39 ? 0.533 -15.273 -10.18 1 97.88 39 GLU B N 1
ATOM 1733 C CA . GLU B 1 39 ? 1.422 -14.898 -11.281 1 97.88 39 GLU B CA 1
ATOM 1734 C C . GLU B 1 39 ? 2.613 -15.844 -11.367 1 97.88 39 GLU B C 1
ATOM 1736 O O . GLU B 1 39 ? 3.383 -15.797 -12.336 1 97.88 39 GLU B O 1
ATOM 1741 N N . ARG B 1 40 ? 2.781 -16.688 -10.414 1 97.69 40 ARG B N 1
ATOM 1742 C CA . ARG B 1 40 ? 3.885 -17.641 -10.422 1 97.69 40 ARG B CA 1
ATOM 1743 C C . ARG B 1 40 ? 3.848 -18.516 -11.672 1 97.69 40 ARG B C 1
ATOM 1745 O O . ARG B 1 40 ? 2.785 -18.703 -12.273 1 97.69 40 ARG B O 1
ATOM 1752 N N . ASP B 1 41 ? 5 -19.094 -11.961 1 96.94 41 ASP B N 1
ATOM 1753 C CA . ASP B 1 41 ? 5.113 -19.953 -13.133 1 96.94 41 ASP B CA 1
ATOM 1754 C C . ASP B 1 41 ? 4.336 -21.266 -12.93 1 96.94 41 ASP B C 1
ATOM 1756 O O . ASP B 1 41 ? 3.812 -21.828 -13.883 1 96.94 41 ASP B O 1
ATOM 1760 N N . ASP B 1 42 ? 4.219 -21.719 -11.695 1 95.94 42 ASP B N 1
ATOM 1761 C CA . ASP B 1 42 ? 3.594 -23.016 -11.438 1 95.94 42 ASP B CA 1
ATOM 1762 C C . ASP B 1 42 ? 2.094 -22.859 -11.203 1 95.94 42 ASP B C 1
ATOM 1764 O O . ASP B 1 42 ? 1.393 -23.844 -10.961 1 95.94 42 ASP B O 1
ATOM 1768 N N . VAL B 1 43 ? 1.559 -21.594 -11.234 1 96.31 43 VAL B N 1
ATOM 1769 C CA . VAL B 1 43 ? 0.131 -21.297 -11.172 1 96.31 43 VAL B CA 1
ATOM 1770 C C . VAL B 1 43 ? -0.331 -20.688 -12.492 1 96.31 43 VAL B C 1
ATOM 1772 O O . VAL B 1 43 ? -1.26 -21.203 -13.125 1 96.31 43 VAL B O 1
ATOM 1775 N N . ALA B 1 44 ? 0.253 -19.594 -12.906 1 97.31 44 ALA B N 1
ATOM 1776 C CA . ALA B 1 44 ? 0.188 -19.016 -14.242 1 97.31 44 ALA B CA 1
ATOM 1777 C C . ALA B 1 44 ? -1.251 -18.672 -14.625 1 97.31 44 ALA B C 1
ATOM 1779 O O . ALA B 1 44 ? -1.709 -19.031 -15.719 1 97.31 44 ALA B O 1
ATOM 1780 N N . LEU B 1 45 ? -1.965 -18.047 -13.75 1 97.5 45 LEU B N 1
ATOM 1781 C CA . LEU B 1 45 ? -3.291 -17.516 -14.031 1 97.5 45 LEU B CA 1
ATOM 1782 C C . LEU B 1 45 ? -3.277 -15.992 -13.992 1 97.5 45 LEU B C 1
ATOM 1784 O O . LEU B 1 45 ? -3.68 -15.383 -12.992 1 97.5 45 LEU B O 1
ATOM 1788 N N . HIS B 1 46 ? -2.912 -15.398 -15.102 1 97.38 46 HIS B N 1
ATOM 1789 C CA . HIS B 1 46 ? -2.516 -14 -15.18 1 97.38 46 HIS B CA 1
ATOM 1790 C C . HIS B 1 46 ? -3.711 -13.07 -14.977 1 97.38 46 HIS B C 1
ATOM 1792 O O . HIS B 1 46 ? -3.588 -12.023 -14.344 1 97.38 46 HIS B O 1
ATOM 1798 N N . HIS B 1 47 ? -4.836 -13.422 -15.523 1 98.19 47 HIS B N 1
ATOM 1799 C CA . HIS B 1 47 ? -5.992 -12.547 -15.383 1 98.19 47 HIS B CA 1
ATOM 1800 C C . HIS B 1 47 ? -6.543 -12.578 -13.961 1 98.19 47 HIS B C 1
ATOM 1802 O O . HIS B 1 47 ? -7.035 -11.57 -13.453 1 98.19 47 HIS B O 1
ATOM 1808 N N . VAL B 1 48 ? -6.496 -13.711 -13.305 1 98.44 48 VAL B N 1
ATOM 1809 C CA . VAL B 1 48 ? -6.844 -13.797 -11.891 1 98.44 48 VAL B CA 1
ATOM 1810 C C . VAL B 1 48 ? -5.875 -12.945 -11.07 1 98.44 48 VAL B C 1
ATOM 1812 O O . VAL B 1 48 ? -6.293 -12.203 -10.172 1 98.44 48 VAL B O 1
ATOM 1815 N N . ALA B 1 49 ? -4.551 -13.078 -11.375 1 98.56 49 ALA B N 1
ATOM 1816 C CA . ALA B 1 49 ? -3.543 -12.266 -10.703 1 98.56 49 ALA B CA 1
ATOM 1817 C C . ALA B 1 49 ? -3.855 -10.781 -10.852 1 98.56 49 ALA B C 1
ATOM 1819 O O . ALA B 1 49 ? -3.775 -10.023 -9.875 1 98.56 49 ALA B O 1
ATOM 1820 N N . GLU B 1 50 ? -4.227 -10.383 -12.039 1 98.44 50 GLU B N 1
ATOM 1821 C CA . GLU B 1 50 ? -4.547 -8.984 -12.305 1 98.44 50 GLU B CA 1
ATOM 1822 C C . GLU B 1 50 ? -5.77 -8.539 -11.508 1 98.44 50 GLU B C 1
ATOM 1824 O O . GLU B 1 50 ? -5.812 -7.414 -11.008 1 98.44 50 GLU B O 1
ATOM 1829 N N . PHE B 1 51 ? -6.797 -9.383 -11.469 1 98.56 51 PHE B N 1
ATOM 1830 C CA . PHE B 1 51 ? -7.996 -9.094 -10.695 1 98.56 51 PHE B CA 1
ATOM 1831 C C . PHE B 1 51 ? -7.641 -8.773 -9.25 1 98.56 51 PHE B C 1
ATOM 1833 O O . PHE B 1 51 ? -8.125 -7.785 -8.695 1 98.56 51 PHE B O 1
ATOM 1840 N N . PHE B 1 52 ? -6.762 -9.609 -8.648 1 98.62 52 PHE B N 1
ATOM 1841 C CA . PHE B 1 52 ? -6.426 -9.414 -7.242 1 98.62 52 PHE B CA 1
ATOM 1842 C C . PHE B 1 52 ? -5.48 -8.234 -7.07 1 98.62 52 PHE B C 1
ATOM 1844 O O . PHE B 1 52 ? -5.523 -7.539 -6.051 1 98.62 52 PHE B O 1
ATOM 1851 N N . LYS B 1 53 ? -4.641 -7.957 -8.07 1 98.62 53 LYS B N 1
ATOM 1852 C CA . LYS B 1 53 ? -3.82 -6.75 -8.031 1 98.62 53 LYS B CA 1
ATOM 1853 C C . LYS B 1 53 ? -4.688 -5.496 -8.023 1 98.62 53 LYS B C 1
ATOM 1855 O O . LYS B 1 53 ? -4.453 -4.578 -7.238 1 98.62 53 LYS B O 1
ATOM 1860 N N . ASP B 1 54 ? -5.691 -5.496 -8.898 1 98.44 54 ASP B N 1
ATOM 1861 C CA . ASP B 1 54 ? -6.629 -4.379 -8.961 1 98.44 54 ASP B CA 1
ATOM 1862 C C . ASP B 1 54 ? -7.398 -4.238 -7.648 1 98.44 54 ASP B C 1
ATOM 1864 O O . ASP B 1 54 ? -7.641 -3.123 -7.18 1 98.44 54 ASP B O 1
ATOM 1868 N N . THR B 1 55 ? -7.781 -5.367 -7.098 1 98.38 55 THR B N 1
ATOM 1869 C CA . THR B 1 55 ? -8.484 -5.348 -5.82 1 98.38 55 THR B CA 1
ATOM 1870 C C . THR B 1 55 ? -7.602 -4.758 -4.727 1 98.38 55 THR B C 1
ATOM 1872 O O . THR B 1 55 ? -8.078 -4.008 -3.871 1 98.38 55 THR B O 1
ATOM 1875 N N . SER B 1 56 ? -6.309 -5.102 -4.742 1 98.69 56 SER B N 1
ATOM 1876 C CA . SER B 1 56 ? -5.348 -4.543 -3.797 1 98.69 56 SER B CA 1
ATOM 1877 C C . SER B 1 56 ? -5.285 -3.023 -3.9 1 98.69 56 SER B C 1
ATOM 1879 O O . SER B 1 56 ? -5.328 -2.326 -2.887 1 98.69 56 SER B O 1
ATOM 1881 N N . LYS B 1 57 ? -5.227 -2.521 -5.086 1 98.44 57 LYS B N 1
ATOM 1882 C CA . LYS B 1 57 ? -5.203 -1.079 -5.312 1 98.44 57 LYS B CA 1
ATOM 1883 C C . LYS B 1 57 ? -6.484 -0.423 -4.812 1 98.44 57 LYS B C 1
ATOM 1885 O O . LYS B 1 57 ? -6.441 0.638 -4.184 1 98.44 57 LYS B O 1
ATOM 1890 N N . GLU B 1 58 ? -7.586 -1.061 -5.086 1 98.25 58 GLU B N 1
ATOM 1891 C CA . GLU B 1 58 ? -8.883 -0.537 -4.664 1 98.25 58 GLU B CA 1
ATOM 1892 C C . GLU B 1 58 ? -8.953 -0.407 -3.145 1 98.25 58 GLU B C 1
ATOM 1894 O O . GLU B 1 58 ? -9.445 0.599 -2.625 1 98.25 58 GLU B O 1
ATOM 1899 N N . ARG B 1 59 ? -8.461 -1.413 -2.455 1 98.56 59 ARG B N 1
ATOM 1900 C CA . ARG B 1 59 ? -8.531 -1.377 -0.999 1 98.56 59 ARG B CA 1
ATOM 1901 C C . ARG B 1 59 ? -7.625 -0.289 -0.434 1 98.56 59 ARG B C 1
ATOM 1903 O O . ARG B 1 59 ? -7.973 0.369 0.549 1 98.56 59 ARG B O 1
ATOM 1910 N N . ARG B 1 60 ? -6.504 -0.095 -1.015 1 98.5 60 ARG B N 1
ATOM 1911 C CA . ARG B 1 60 ? -5.641 1.005 -0.591 1 98.5 60 ARG B CA 1
ATOM 1912 C C . ARG B 1 60 ? -6.328 2.35 -0.798 1 98.5 60 ARG B C 1
ATOM 1914 O O . ARG B 1 60 ? -6.234 3.238 0.051 1 98.5 60 ARG B O 1
ATOM 1921 N N . GLU B 1 61 ? -6.984 2.455 -1.915 1 97.94 61 GLU B N 1
ATOM 1922 C CA . GLU B 1 61 ? -7.727 3.684 -2.174 1 97.94 61 GLU B CA 1
ATOM 1923 C C . GLU B 1 61 ? -8.82 3.896 -1.13 1 97.94 61 GLU B C 1
ATOM 1925 O O . GLU B 1 61 ? -9.078 5.027 -0.717 1 97.94 61 GLU B O 1
ATOM 1930 N N . CYS B 1 62 ? -9.477 2.82 -0.715 1 97.69 62 CYS B N 1
ATOM 1931 C CA . CYS B 1 62 ? -10.477 2.908 0.345 1 97.69 62 CYS B CA 1
ATOM 1932 C C . CYS B 1 62 ? -9.852 3.422 1.638 1 97.69 62 CYS B C 1
ATOM 1934 O O . CYS B 1 62 ? -10.422 4.293 2.299 1 97.69 62 CYS B O 1
ATOM 1936 N N . ALA B 1 63 ? -8.688 2.918 1.969 1 98.5 63 ALA B N 1
ATOM 1937 C CA . ALA B 1 63 ? -7.969 3.369 3.16 1 98.5 63 ALA B CA 1
ATOM 1938 C C . ALA B 1 63 ? -7.633 4.855 3.068 1 98.5 63 ALA B C 1
ATOM 1940 O O . ALA B 1 63 ? -7.801 5.598 4.039 1 98.5 63 ALA B O 1
ATOM 1941 N N . GLU B 1 64 ? -7.184 5.277 1.93 1 98.5 64 GLU B N 1
ATOM 1942 C CA . GLU B 1 64 ? -6.789 6.668 1.732 1 98.5 64 GLU B CA 1
ATOM 1943 C C . GLU B 1 64 ? -7.992 7.602 1.834 1 98.5 64 GLU B C 1
ATOM 1945 O O . GLU B 1 64 ? -7.879 8.711 2.357 1 98.5 64 GLU B O 1
ATOM 1950 N N . LYS B 1 65 ? -9.164 7.164 1.322 1 97.88 65 LYS B N 1
ATOM 1951 C CA . LYS B 1 65 ? -10.383 7.949 1.483 1 97.88 65 LYS B CA 1
ATOM 1952 C C . LYS B 1 65 ? -10.719 8.148 2.959 1 97.88 65 LYS B C 1
ATOM 1954 O O . LYS B 1 65 ? -11.141 9.227 3.365 1 97.88 65 LYS B O 1
ATOM 1959 N N . LEU B 1 66 ? -10.539 7.133 3.709 1 98.5 66 LEU B N 1
ATOM 1960 C CA . LEU B 1 66 ? -10.805 7.219 5.141 1 98.5 66 LEU B CA 1
ATOM 1961 C C . LEU B 1 66 ? -9.82 8.148 5.828 1 98.5 66 LEU B C 1
ATOM 1963 O O . LEU B 1 66 ? -10.188 8.898 6.738 1 98.5 66 LEU B O 1
ATOM 1967 N N . MET B 1 67 ? -8.57 8.133 5.371 1 98.5 67 MET B N 1
ATOM 1968 C CA . MET B 1 67 ? -7.562 9.016 5.945 1 98.5 67 MET B CA 1
ATOM 1969 C C . MET B 1 67 ? -7.867 10.477 5.621 1 98.5 67 MET B C 1
ATOM 1971 O O . MET B 1 67 ? -7.707 11.352 6.473 1 98.5 67 MET B O 1
ATOM 1975 N N . LYS B 1 68 ? -8.281 10.633 4.383 1 98.19 68 LYS B N 1
ATOM 1976 C CA . LYS B 1 68 ? -8.703 11.977 3.998 1 98.19 68 LYS B CA 1
ATOM 1977 C C . LYS B 1 68 ? -9.875 12.445 4.848 1 98.19 68 LYS B C 1
ATOM 1979 O O . LYS B 1 68 ? -9.914 13.594 5.285 1 98.19 68 LYS B O 1
ATOM 1984 N N . TYR B 1 69 ? -10.883 11.586 5.102 1 98.25 69 TYR B N 1
ATOM 1985 C CA . TYR B 1 69 ? -12.039 11.898 5.93 1 98.25 69 TYR B CA 1
ATOM 1986 C C . TYR B 1 69 ? -11.617 12.258 7.348 1 98.25 69 TYR B C 1
ATOM 1988 O O . TYR B 1 69 ? -12.141 13.211 7.938 1 98.25 69 TYR B O 1
ATOM 1996 N N . GLN B 1 70 ? -10.656 11.484 7.879 1 98.12 70 GLN B N 1
ATOM 1997 C CA . GLN B 1 70 ? -10.125 11.711 9.219 1 98.12 70 GLN B CA 1
ATOM 1998 C C . GLN B 1 70 ? -9.594 13.141 9.359 1 98.12 70 GLN B C 1
ATOM 2000 O O . GLN B 1 70 ? -9.945 13.844 10.305 1 98.12 70 GLN B O 1
ATOM 2005 N N . ASN B 1 71 ? -8.852 13.531 8.344 1 97.88 71 ASN B N 1
ATOM 2006 C CA . ASN B 1 71 ? -8.305 14.883 8.344 1 97.88 71 ASN B CA 1
ATOM 2007 C C . ASN B 1 71 ? -9.398 15.938 8.211 1 97.88 71 ASN B C 1
ATOM 2009 O O . ASN B 1 71 ? -9.359 16.969 8.883 1 97.88 71 ASN B O 1
ATOM 2013 N N . LYS B 1 72 ? -10.352 15.633 7.363 1 97.62 72 LYS B N 1
ATOM 2014 C CA . LYS B 1 72 ? -11.453 16.562 7.133 1 97.62 72 LYS B CA 1
ATOM 2015 C C . LYS B 1 72 ? -12.227 16.828 8.414 1 97.62 72 LYS B C 1
ATOM 2017 O O . LYS B 1 72 ? -12.695 17.938 8.648 1 97.62 72 LYS B O 1
ATOM 2022 N N . ARG B 1 73 ? -12.32 15.812 9.312 1 97.75 73 ARG B N 1
ATOM 2023 C CA . ARG B 1 73 ? -13.141 15.906 10.516 1 97.75 73 ARG B CA 1
ATOM 2024 C C . ARG B 1 73 ? -12.312 16.375 11.711 1 97.75 73 ARG B C 1
ATOM 2026 O O . ARG B 1 73 ? -12.836 16.531 12.812 1 97.75 73 ARG B O 1
ATOM 2033 N N . GLY B 1 74 ? -11.031 16.641 11.43 1 97.75 74 GLY B N 1
ATOM 2034 C CA . GLY B 1 74 ? -10.164 17.156 12.484 1 97.75 74 GLY B CA 1
ATOM 2035 C C . GLY B 1 74 ? -9.594 16.062 13.367 1 97.75 74 GLY B C 1
ATOM 2036 O O . GLY B 1 74 ? -9.141 16.328 14.484 1 97.75 74 GLY B O 1
ATOM 2037 N N . GLY B 1 75 ? -9.641 14.773 12.898 1 97.69 75 GLY B N 1
ATOM 2038 C CA . GLY B 1 75 ? -9.016 13.672 13.609 1 97.69 75 GLY B CA 1
ATOM 2039 C C . GLY B 1 75 ? -7.551 13.484 13.258 1 97.69 75 GLY B C 1
ATOM 2040 O O . GLY B 1 75 ? -6.969 14.305 12.539 1 97.69 75 GLY B O 1
ATOM 2041 N N . ARG B 1 76 ? -6.984 12.438 13.867 1 97.5 76 ARG B N 1
ATOM 2042 C CA . ARG B 1 76 ? -5.586 12.094 13.625 1 97.5 76 ARG B CA 1
ATOM 2043 C C . ARG B 1 76 ? -5.461 10.688 13.039 1 97.5 76 ARG B C 1
ATOM 2045 O O . ARG B 1 76 ? -6.035 9.742 13.57 1 97.5 76 ARG B O 1
ATOM 2052 N N . ASN B 1 77 ? -4.785 10.703 11.953 1 97.88 77 ASN B N 1
ATOM 2053 C CA . ASN B 1 77 ? -4.449 9.398 11.391 1 97.88 77 ASN B CA 1
ATOM 2054 C C . ASN B 1 77 ? -3.371 8.695 12.211 1 97.88 77 ASN B C 1
ATOM 2056 O O . ASN B 1 77 ? -2.268 9.219 12.375 1 97.88 77 ASN B O 1
ATOM 2060 N N . ILE B 1 78 ? -3.715 7.586 12.719 1 97.56 78 ILE B N 1
ATOM 2061 C CA . ILE B 1 78 ? -2.789 6.727 13.445 1 97.56 78 ILE B CA 1
ATOM 2062 C C . ILE B 1 78 ? -2.635 5.395 12.719 1 97.56 78 ILE B C 1
ATOM 2064 O O . ILE B 1 78 ? -3.482 4.508 12.844 1 97.56 78 ILE B O 1
ATOM 2068 N N . LEU B 1 79 ? -1.535 5.266 11.984 1 97.94 79 LEU B N 1
ATOM 2069 C CA . LEU B 1 79 ? -1.306 4.047 11.219 1 97.94 79 LEU B CA 1
ATOM 2070 C C . LEU B 1 79 ? -0.696 2.957 12.094 1 97.94 79 LEU B C 1
ATOM 2072 O O . LEU B 1 79 ? 0.303 3.191 12.773 1 97.94 79 LEU B O 1
ATOM 2076 N N . MET B 1 80 ? -1.316 1.808 12.086 1 97.81 80 MET B N 1
ATOM 2077 C CA . MET B 1 80 ? -0.897 0.666 12.891 1 97.81 80 MET B CA 1
ATOM 2078 C C . MET B 1 80 ? -0.15 -0.356 12.039 1 97.81 80 MET B C 1
ATOM 2080 O O . MET B 1 80 ? -0.137 -0.259 10.812 1 97.81 80 MET B O 1
ATOM 2084 N N . GLU B 1 81 ? 0.497 -1.192 12.797 1 98.31 81 GLU B N 1
ATOM 2085 C CA . GLU B 1 81 ? 1.199 -2.262 12.094 1 98.31 81 GLU B CA 1
ATOM 2086 C C . GLU B 1 81 ? 0.255 -3.031 11.172 1 98.31 81 GLU B C 1
ATOM 2088 O O . GLU B 1 81 ? -0.903 -3.27 11.523 1 98.31 81 GLU B O 1
ATOM 2093 N N . ILE B 1 82 ? 0.739 -3.381 9.984 1 98.56 82 ILE B N 1
ATOM 2094 C CA . ILE B 1 82 ? 0.001 -4.254 9.086 1 98.56 82 ILE B CA 1
ATOM 2095 C C . ILE B 1 82 ? 0.511 -5.688 9.219 1 98.56 82 ILE B C 1
ATOM 2097 O O . ILE B 1 82 ? 1.681 -5.965 8.945 1 98.56 82 ILE B O 1
ATOM 2101 N N . LYS B 1 83 ? -0.309 -6.586 9.633 1 97.88 83 LYS B N 1
ATOM 2102 C CA . LYS B 1 83 ? 0.068 -7.988 9.789 1 97.88 83 LYS B CA 1
ATOM 2103 C C . LYS B 1 83 ? 0.425 -8.609 8.445 1 97.88 83 LYS B C 1
ATOM 2105 O O . LYS B 1 83 ? -0.049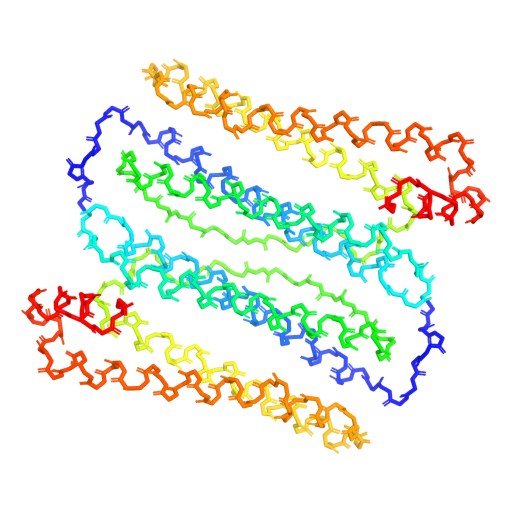 -8.164 7.398 1 97.88 83 LYS B O 1
ATOM 2110 N N . ARG B 1 84 ? 1.281 -9.594 8.523 1 97.94 84 ARG B N 1
ATOM 2111 C CA . ARG B 1 84 ? 1.529 -10.344 7.301 1 97.94 84 ARG B CA 1
ATOM 2112 C C . ARG B 1 84 ? 0.278 -11.094 6.855 1 97.94 84 ARG B C 1
ATOM 2114 O O . ARG B 1 84 ? -0.56 -11.461 7.68 1 97.94 84 ARG B O 1
ATOM 2121 N N . PRO B 1 85 ? 0.198 -11.391 5.543 1 97.12 85 PRO B N 1
ATOM 2122 C CA . PRO B 1 85 ? -0.907 -12.25 5.113 1 97.12 85 PRO B CA 1
ATOM 2123 C C . PRO B 1 85 ? -0.933 -13.586 5.852 1 97.12 85 PRO B C 1
ATOM 2125 O O . PRO B 1 85 ? 0.119 -14.109 6.238 1 97.12 85 PRO B O 1
ATOM 2128 N N . GLU B 1 86 ? -2.107 -14.133 6.012 1 94.62 86 GLU B N 1
ATOM 2129 C CA . GLU B 1 86 ? -2.277 -15.359 6.793 1 94.62 86 GLU B CA 1
ATOM 2130 C C . GLU B 1 86 ? -1.618 -16.547 6.102 1 94.62 86 GLU B C 1
ATOM 2132 O O . GLU B 1 86 ? -1.354 -17.562 6.738 1 94.62 86 GLU B O 1
ATOM 2137 N N . ARG B 1 87 ? -1.408 -16.453 4.836 1 93.94 87 ARG B N 1
ATOM 2138 C CA . ARG B 1 87 ? -0.827 -17.516 4.016 1 93.94 87 ARG B CA 1
ATOM 2139 C C . ARG B 1 87 ? 0.164 -16.938 3.008 1 93.94 87 ARG B C 1
ATOM 2141 O O . ARG B 1 87 ? 0.122 -15.75 2.697 1 93.94 87 ARG B O 1
ATOM 2148 N N . ASP B 1 88 ? 0.978 -17.844 2.576 1 92.69 88 ASP B N 1
ATOM 2149 C CA . ASP B 1 88 ? 1.866 -17.484 1.478 1 92.69 88 ASP B CA 1
ATOM 2150 C C . ASP B 1 88 ? 1.429 -18.141 0.173 1 92.69 88 ASP B C 1
ATOM 2152 O O . ASP B 1 88 ? 1.844 -17.734 -0.911 1 92.69 88 ASP B O 1
ATOM 2156 N N . GLU B 1 89 ? 0.688 -19.188 0.345 1 96 89 GLU B N 1
ATOM 2157 C CA . GLU B 1 89 ? 0.125 -19.906 -0.797 1 96 89 GLU B CA 1
ATOM 2158 C C . GLU B 1 89 ? -1.399 -19.953 -0.727 1 96 89 GLU B C 1
ATOM 2160 O O . GLU B 1 89 ? -1.971 -20.188 0.337 1 96 89 GLU B O 1
ATOM 2165 N N . TRP B 1 90 ? -2.078 -19.797 -1.844 1 96.5 90 TRP B N 1
ATOM 2166 C CA . TRP B 1 90 ? -3.504 -19.484 -1.796 1 96.5 90 TRP B CA 1
ATOM 2167 C C . TRP B 1 90 ? -4.32 -20.562 -2.494 1 96.5 90 TRP B C 1
ATOM 2169 O O . TRP B 1 90 ? -5.547 -20.469 -2.59 1 96.5 90 TRP B O 1
ATOM 2179 N N . GLY B 1 91 ? -3.678 -21.594 -3 1 95.12 91 GLY B N 1
ATOM 2180 C CA . GLY B 1 91 ? -4.367 -22.766 -3.547 1 95.12 91 GLY B CA 1
ATOM 2181 C C . GLY B 1 91 ? -5.059 -22.469 -4.867 1 95.12 91 GLY B C 1
ATOM 2182 O O . GLY B 1 91 ? -4.484 -21.828 -5.75 1 95.12 91 GLY B O 1
ATOM 2183 N N . SER B 1 92 ? -6.258 -23 -5.027 1 96.81 92 SER B N 1
ATOM 2184 C CA . SER B 1 92 ? -7.012 -22.828 -6.262 1 96.81 92 SER B CA 1
ATOM 2185 C C . SER B 1 92 ? -7.664 -21.438 -6.316 1 96.81 92 SER B C 1
ATOM 2187 O O . SER B 1 92 ? -7.727 -20.75 -5.305 1 96.81 92 SER B O 1
ATOM 2189 N N . THR B 1 93 ? -8.109 -21.141 -7.496 1 97.75 93 THR B N 1
ATOM 2190 C CA . THR B 1 93 ? -8.844 -19.906 -7.668 1 97.75 93 THR B CA 1
ATOM 2191 C C . THR B 1 93 ? -10.086 -19.875 -6.781 1 97.75 93 THR B C 1
ATOM 2193 O O . THR B 1 93 ? -10.406 -18.844 -6.184 1 97.75 93 THR B O 1
ATOM 2196 N N . LEU B 1 94 ? -10.703 -21 -6.637 1 98.19 94 LEU B N 1
ATOM 2197 C CA . LEU B 1 94 ? -11.891 -21.094 -5.785 1 98.19 94 LEU B CA 1
ATOM 2198 C C . LEU B 1 94 ? -11.539 -20.766 -4.336 1 98.19 94 LEU B C 1
ATOM 2200 O O . LEU B 1 94 ? -12.219 -19.953 -3.697 1 98.19 94 LEU B O 1
ATOM 2204 N N . GLU B 1 95 ? -10.5 -21.312 -3.838 1 97.81 95 GLU B N 1
ATOM 2205 C CA . GLU B 1 95 ? -10.078 -21.078 -2.461 1 97.81 95 GLU B CA 1
ATOM 2206 C C . GLU B 1 95 ? -9.734 -19.594 -2.244 1 97.81 95 GLU B C 1
ATOM 2208 O O . GLU B 1 95 ? -10.094 -19.016 -1.219 1 97.81 95 GLU B O 1
ATOM 2213 N N . ALA B 1 96 ? -9.008 -19.062 -3.203 1 98 96 ALA B N 1
ATOM 2214 C CA . ALA B 1 96 ? -8.625 -17.656 -3.104 1 98 96 ALA B CA 1
ATOM 2215 C C . ALA B 1 96 ? -9.852 -16.75 -3.104 1 98 96 ALA B C 1
ATOM 2217 O O . ALA B 1 96 ? -9.922 -15.797 -2.326 1 98 96 ALA B O 1
ATOM 2218 N N . MET B 1 97 ? -10.82 -17.078 -3.971 1 98.56 97 MET B N 1
ATOM 2219 C CA . MET B 1 97 ? -12.039 -16.266 -4.035 1 98.56 97 MET B CA 1
ATOM 2220 C C . MET B 1 97 ? -12.852 -16.422 -2.752 1 98.56 97 MET B C 1
ATOM 22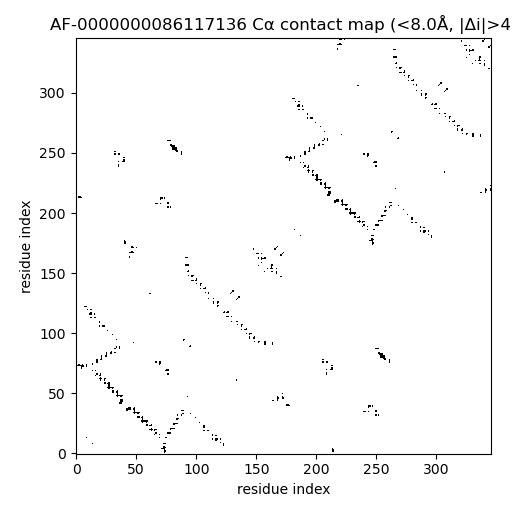22 O O . MET B 1 97 ? -13.438 -15.445 -2.27 1 98.56 97 MET B O 1
ATOM 2226 N N . GLN B 1 98 ? -12.875 -17.562 -2.23 1 98.62 98 GLN B N 1
ATOM 2227 C CA . GLN B 1 98 ? -13.594 -17.781 -0.979 1 98.62 98 GLN B CA 1
ATOM 2228 C C . GLN B 1 98 ? -12.93 -17.031 0.17 1 98.62 98 GLN B C 1
ATOM 2230 O O . GLN B 1 98 ? -13.617 -16.422 0.999 1 98.62 98 GLN B O 1
ATOM 2235 N N . MET B 1 99 ? -11.656 -17.078 0.24 1 98.38 99 MET B N 1
ATOM 2236 C CA . MET B 1 99 ? -10.922 -16.312 1.242 1 98.38 99 MET B CA 1
ATOM 2237 C C . MET B 1 99 ? -11.195 -14.82 1.088 1 98.38 99 MET B C 1
ATOM 2239 O O . MET B 1 99 ? -11.438 -14.125 2.076 1 98.38 99 MET B O 1
ATOM 2243 N N . ALA B 1 100 ? -11.18 -14.344 -0.168 1 98.56 100 ALA B N 1
ATOM 2244 C CA . ALA B 1 100 ? -11.445 -12.93 -0.438 1 98.56 100 ALA B CA 1
ATOM 2245 C C . ALA B 1 100 ? -12.844 -12.531 0.026 1 98.56 100 ALA B C 1
ATOM 2247 O O . ALA B 1 100 ? -13.023 -11.477 0.633 1 98.56 100 ALA B O 1
ATOM 2248 N N . LEU B 1 101 ? -13.797 -13.398 -0.28 1 98.69 101 LEU B N 1
ATOM 2249 C CA . LEU B 1 101 ? -15.172 -13.117 0.14 1 98.69 101 LEU B CA 1
ATOM 2250 C C . LEU B 1 101 ? -15.266 -13.023 1.66 1 98.69 101 LEU B C 1
ATOM 2252 O O . LEU B 1 101 ? -15.914 -12.117 2.191 1 98.69 101 LEU B O 1
ATOM 2256 N N . GLU B 1 102 ? -14.617 -13.922 2.324 1 98.5 102 GLU B N 1
ATOM 2257 C CA . GLU B 1 102 ? -14.625 -13.883 3.785 1 98.5 102 GLU B CA 1
ATOM 2258 C C . GLU B 1 102 ? -13.961 -12.609 4.309 1 98.5 102 GLU B C 1
ATOM 2260 O O . GLU B 1 102 ? -14.461 -11.992 5.25 1 98.5 102 GLU B O 1
ATOM 2265 N N . LEU B 1 103 ? -12.852 -12.234 3.727 1 98.06 103 LEU B N 1
ATOM 2266 C CA . LEU B 1 103 ? -12.156 -11.016 4.113 1 98.06 103 LEU B CA 1
ATOM 2267 C C . LEU B 1 103 ? -13.047 -9.797 3.906 1 98.06 103 LEU B C 1
ATOM 2269 O O . LEU B 1 103 ? -13.156 -8.938 4.789 1 98.06 103 LEU B O 1
ATOM 2273 N N . GLU B 1 104 ? -13.727 -9.797 2.771 1 98.31 104 GLU B N 1
ATOM 2274 C CA . GLU B 1 104 ? -14.633 -8.688 2.484 1 98.31 104 GLU B CA 1
ATOM 2275 C C . GLU B 1 104 ? -15.805 -8.656 3.463 1 98.31 104 GLU B C 1
ATOM 2277 O O . GLU B 1 104 ? -16.25 -7.582 3.865 1 98.31 104 GLU B O 1
ATOM 2282 N N . LYS B 1 105 ? -16.297 -9.781 3.812 1 98.19 105 LYS B N 1
ATOM 2283 C CA . LYS B 1 105 ? -17.359 -9.844 4.812 1 98.19 105 LYS B CA 1
ATOM 2284 C C . LYS B 1 105 ? -16.891 -9.289 6.152 1 98.19 105 LYS B C 1
ATOM 2286 O O . LYS B 1 105 ? -17.641 -8.578 6.832 1 98.19 105 LYS B O 1
ATOM 2291 N N . ASN B 1 106 ? -15.695 -9.633 6.52 1 98 106 ASN B N 1
ATOM 2292 C CA . ASN B 1 106 ? -15.125 -9.109 7.754 1 98 106 ASN B CA 1
ATOM 2293 C C . ASN B 1 106 ? -15 -7.586 7.711 1 98 106 ASN B C 1
ATOM 2295 O O . ASN B 1 106 ? -15.328 -6.906 8.688 1 98 106 ASN B O 1
ATOM 2299 N N . VAL B 1 107 ? -14.484 -7.055 6.621 1 97.5 107 VAL B N 1
ATOM 2300 C CA . VAL B 1 107 ? -14.359 -5.609 6.453 1 97.5 107 VAL B CA 1
ATOM 2301 C C . VAL B 1 107 ? -15.742 -4.961 6.508 1 97.5 107 VAL B C 1
ATOM 2303 O O . VAL B 1 107 ? -15.922 -3.938 7.172 1 97.5 107 VAL B O 1
ATOM 2306 N N . ASN B 1 108 ? -16.703 -5.598 5.816 1 97.38 108 ASN B N 1
ATOM 2307 C CA . ASN B 1 108 ? -18.062 -5.078 5.809 1 97.38 108 ASN B CA 1
ATOM 2308 C C . ASN B 1 108 ? -18.672 -5.055 7.211 1 97.38 108 ASN B C 1
ATOM 2310 O O . ASN B 1 108 ? -19.312 -4.082 7.594 1 97.38 108 ASN B O 1
ATOM 2314 N N . GLN B 1 109 ? -18.453 -6.078 7.973 1 98.06 109 GLN B N 1
ATOM 2315 C CA . GLN B 1 109 ? -18.953 -6.109 9.344 1 98.06 109 GLN B CA 1
ATOM 2316 C C . GLN B 1 109 ? -18.328 -5.004 10.18 1 98.06 109 GLN B C 1
ATOM 2318 O O . GLN B 1 109 ? -19 -4.355 10.977 1 98.06 109 GLN B O 1
ATOM 2323 N N . ALA B 1 110 ? -17.031 -4.801 10.016 1 98.06 110 ALA B N 1
ATOM 2324 C CA . ALA B 1 110 ? -16.344 -3.729 10.727 1 98.06 110 ALA B CA 1
ATOM 2325 C C . ALA B 1 110 ? -16.922 -2.367 10.359 1 98.06 110 ALA B C 1
ATOM 2327 O O . ALA B 1 110 ? -17.047 -1.487 11.219 1 98.06 110 ALA B O 1
ATOM 2328 N N . LEU B 1 111 ? -17.297 -2.189 9.086 1 97.94 111 LEU B N 1
ATOM 2329 C CA . LEU B 1 111 ? -17.922 -0.955 8.633 1 97.94 111 LEU B CA 1
ATOM 2330 C C . LEU B 1 111 ? -19.281 -0.763 9.305 1 97.94 111 LEU B C 1
ATOM 2332 O O . LEU B 1 111 ? -19.625 0.348 9.711 1 97.94 111 LEU B O 1
ATOM 2336 N N . LEU B 1 112 ? -20.016 -1.829 9.391 1 98 112 LEU B N 1
ATOM 2337 C CA . LEU B 1 112 ? -21.328 -1.768 10.047 1 98 112 LEU B CA 1
ATOM 2338 C C . LEU B 1 112 ? -21.156 -1.438 11.531 1 98 112 LEU B C 1
ATOM 2340 O O . LEU B 1 112 ? -21.938 -0.65 12.078 1 98 112 LEU B O 1
ATOM 2344 N N . ASP B 1 113 ? -20.188 -2.012 12.164 1 98.56 113 ASP B N 1
ATOM 2345 C CA . ASP B 1 113 ? -19.906 -1.703 13.562 1 98.56 113 ASP B CA 1
ATOM 2346 C C . ASP B 1 113 ? -19.547 -0.229 13.734 1 98.56 113 ASP B C 1
ATOM 2348 O O . ASP B 1 113 ? -20 0.419 14.68 1 98.56 113 ASP B O 1
ATOM 2352 N N . LEU B 1 114 ? -18.734 0.299 12.852 1 98.5 114 LEU B N 1
ATOM 2353 C CA . LEU B 1 114 ? -18.375 1.713 12.883 1 98.5 114 LEU B CA 1
ATOM 2354 C C . LEU B 1 114 ? -19.609 2.59 12.672 1 98.5 114 LEU B C 1
ATOM 2356 O O . LEU B 1 114 ? -19.75 3.635 13.312 1 98.5 114 LEU B O 1
ATOM 2360 N N . HIS B 1 115 ? -20.438 2.166 11.773 1 98.44 115 HIS B N 1
ATOM 2361 C CA . HIS B 1 115 ? -21.688 2.883 11.547 1 98.44 115 HIS B CA 1
ATOM 2362 C C . HIS B 1 115 ? -22.531 2.939 12.812 1 98.44 115 HIS B C 1
ATOM 2364 O O . HIS B 1 115 ? -23.141 3.969 13.117 1 98.44 115 HIS B O 1
ATOM 2370 N N . ASN B 1 116 ? -22.594 1.88 13.531 1 98.56 116 ASN B N 1
ATOM 2371 C CA . ASN B 1 116 ? -23.328 1.845 14.789 1 98.56 116 ASN B CA 1
ATOM 2372 C C . ASN B 1 116 ? -22.75 2.818 15.805 1 98.56 116 ASN B C 1
ATOM 2374 O O . ASN B 1 116 ? -23.484 3.518 16.5 1 98.56 116 ASN B O 1
ATOM 2378 N N . ILE B 1 117 ? -21.422 2.828 15.922 1 98.56 117 ILE B N 1
ATOM 2379 C CA . ILE B 1 117 ? -20.75 3.779 16.797 1 98.56 117 ILE B CA 1
ATOM 2380 C C . ILE B 1 117 ? -21.141 5.203 16.406 1 98.56 117 ILE B C 1
ATOM 2382 O O . ILE B 1 117 ? -21.484 6.02 17.266 1 98.56 117 ILE B O 1
ATOM 2386 N N . ALA B 1 118 ? -21.094 5.496 15.109 1 98.62 118 ALA B N 1
ATOM 2387 C CA . ALA B 1 118 ? -21.422 6.824 14.594 1 98.62 118 ALA B CA 1
ATOM 2388 C C . ALA B 1 118 ? -22.875 7.184 14.93 1 98.62 118 ALA B C 1
ATOM 2390 O O . ALA B 1 118 ? -23.156 8.32 15.32 1 98.62 118 ALA B O 1
ATOM 2391 N N . THR B 1 119 ? -23.75 6.246 14.781 1 98.44 119 THR B N 1
ATOM 2392 C CA . THR B 1 119 ? -25.156 6.445 15.102 1 98.44 119 THR B CA 1
ATOM 2393 C C . THR B 1 119 ? -25.344 6.738 16.578 1 98.44 119 THR B C 1
ATOM 2395 O O . THR B 1 119 ? -26.031 7.691 16.953 1 98.44 119 THR B O 1
ATOM 2398 N N . GLU B 1 120 ? -24.734 6.016 17.438 1 98.44 120 GLU B N 1
ATOM 2399 C CA . GLU B 1 120 ? -24.828 6.191 18.875 1 98.44 120 GLU B CA 1
ATOM 2400 C C . GLU B 1 120 ? -24.281 7.555 19.312 1 98.44 120 GLU B C 1
ATOM 2402 O O . GLU B 1 120 ? -24.812 8.164 20.25 1 98.44 120 GLU B O 1
ATOM 2407 N N . ARG B 1 121 ? -23.328 8.039 18.594 1 98.19 121 ARG B N 1
ATOM 2408 C CA . ARG B 1 121 ? -22.703 9.32 18.906 1 98.19 121 ARG B CA 1
ATOM 2409 C C . ARG B 1 121 ? -23.375 10.461 18.156 1 98.19 121 ARG B C 1
ATOM 2411 O O . ARG B 1 121 ? -22.891 11.594 18.156 1 98.19 121 ARG B O 1
ATOM 2418 N N . LYS B 1 122 ? -24.422 10.219 17.406 1 97.81 122 LYS B N 1
ATOM 2419 C CA . LYS B 1 122 ? -25.203 11.164 16.625 1 97.81 122 LYS B CA 1
ATOM 2420 C C . LYS B 1 122 ? -24.344 11.891 15.594 1 97.81 122 LYS B C 1
ATOM 2422 O O . LYS B 1 122 ? -24.484 13.094 15.398 1 97.81 122 LYS B O 1
ATOM 2427 N N . ASP B 1 123 ? -23.406 11.117 14.992 1 98.19 123 ASP B N 1
ATOM 2428 C CA . ASP B 1 123 ? -22.547 11.648 13.938 1 98.19 123 ASP B CA 1
ATOM 2429 C C . ASP B 1 123 ? -23.141 11.383 12.555 1 98.19 123 ASP B C 1
ATOM 2431 O O . ASP B 1 123 ? -22.719 10.445 11.867 1 98.19 123 ASP B O 1
ATOM 2435 N N . ALA B 1 124 ? -23.984 12.18 12.07 1 97.5 124 ALA B N 1
ATOM 2436 C CA . ALA B 1 124 ? -24.734 11.992 10.828 1 97.5 124 ALA B CA 1
ATOM 2437 C C . ALA B 1 124 ? -23.812 12.047 9.617 1 97.5 124 ALA B C 1
ATOM 2439 O O . ALA B 1 124 ? -24.047 11.359 8.617 1 97.5 124 ALA B O 1
ATOM 2440 N N . HIS B 1 125 ? -22.859 12.852 9.719 1 97.31 125 HIS B N 1
ATOM 2441 C CA . HIS B 1 125 ? -21.969 12.977 8.57 1 97.31 125 HIS B CA 1
ATOM 2442 C C . HIS B 1 125 ? -21.156 11.703 8.352 1 97.31 125 HIS B C 1
ATOM 2444 O O . HIS B 1 125 ? -20.984 11.258 7.219 1 97.31 125 HIS B O 1
ATOM 2450 N N . LEU B 1 126 ? -20.625 11.125 9.453 1 98.06 126 LEU B N 1
ATOM 2451 C CA . LEU B 1 126 ? -19.906 9.867 9.32 1 98.06 126 LEU B CA 1
ATOM 2452 C C . LEU B 1 126 ? -20.828 8.758 8.812 1 98.06 126 LEU B C 1
ATOM 2454 O O . LEU B 1 126 ? -20.438 7.965 7.961 1 98.06 126 LEU B O 1
ATOM 2458 N N . CYS B 1 127 ? -22.031 8.695 9.336 1 97.94 127 CYS B N 1
ATOM 2459 C CA . CYS B 1 127 ? -23 7.715 8.844 1 97.94 127 CYS B CA 1
ATOM 2460 C C . CYS B 1 127 ? -23.172 7.836 7.34 1 97.94 127 CYS B C 1
ATOM 2462 O O . CYS B 1 127 ? -23.109 6.84 6.617 1 97.94 127 CYS B O 1
ATOM 2464 N N . ASP B 1 128 ? -23.359 9.031 6.898 1 97.38 128 ASP B N 1
ATOM 2465 C CA . ASP B 1 128 ? -23.562 9.281 5.473 1 97.38 128 ASP B CA 1
ATOM 2466 C C . ASP B 1 128 ? -22.328 8.891 4.668 1 97.38 128 ASP B C 1
ATOM 2468 O O . ASP B 1 128 ? -22.453 8.273 3.607 1 97.38 128 ASP B O 1
ATOM 2472 N N . CYS B 1 129 ? -21.172 9.242 5.145 1 97.31 129 CYS B N 1
ATOM 2473 C CA . CYS B 1 129 ? -19.906 8.906 4.484 1 97.31 129 CYS B CA 1
ATOM 2474 C C . CYS B 1 129 ? -19.766 7.395 4.336 1 97.31 129 CYS B C 1
ATOM 2476 O O . CYS B 1 129 ? -19.438 6.902 3.252 1 97.31 129 CYS B O 1
ATOM 2478 N N . LEU B 1 130 ? -20.031 6.664 5.402 1 97.81 130 LEU B N 1
ATOM 2479 C CA . LEU B 1 130 ? -19.891 5.215 5.379 1 97.81 130 LEU B CA 1
ATOM 2480 C C . LEU B 1 130 ? -20.891 4.59 4.414 1 97.81 130 LEU B C 1
ATOM 2482 O O . LEU B 1 130 ? -20.547 3.674 3.662 1 97.81 130 LEU B O 1
ATOM 2486 N N . GLU B 1 131 ? -22.094 5.059 4.402 1 95.12 131 GLU B N 1
ATOM 2487 C CA . GLU B 1 131 ? -23.156 4.539 3.549 1 95.12 131 GLU B CA 1
ATOM 2488 C C . GLU B 1 131 ? -22.875 4.82 2.076 1 95.12 131 GLU B C 1
ATOM 2490 O O . GLU B 1 131 ? -23.062 3.953 1.225 1 95.12 131 GLU B O 1
ATOM 2495 N N . SER B 1 132 ? -22.344 5.961 1.791 1 92.56 132 SER B N 1
ATOM 2496 C CA . SER B 1 132 ? -22.219 6.426 0.413 1 92.56 132 SER B CA 1
ATOM 2497 C C . SER B 1 132 ? -20.891 5.988 -0.201 1 92.56 132 SER B C 1
ATOM 2499 O O . SER B 1 132 ? -20.844 5.59 -1.366 1 92.56 132 SER B O 1
ATOM 2501 N N . ASP B 1 133 ? -19.922 5.938 0.519 1 89.62 133 ASP B N 1
ATOM 2502 C CA . ASP B 1 133 ? -18.594 5.82 -0.072 1 89.62 133 ASP B CA 1
ATOM 2503 C C . ASP B 1 133 ? -17.969 4.457 0.22 1 89.62 133 ASP B C 1
ATOM 2505 O O . ASP B 1 133 ? -17.047 4.023 -0.473 1 89.62 133 ASP B O 1
ATOM 2509 N N . HIS B 1 134 ? -18.484 3.762 1.201 1 94.31 134 HIS B N 1
ATOM 2510 C CA . HIS B 1 134 ? -17.734 2.582 1.624 1 94.31 134 HIS B CA 1
ATOM 2511 C C . HIS B 1 134 ? -18.609 1.336 1.598 1 94.31 134 HIS B C 1
ATOM 2513 O O . HIS B 1 134 ? -18.25 0.332 0.978 1 94.31 134 HIS B O 1
ATOM 2519 N N . LEU B 1 135 ? -19.797 1.393 2.145 1 94.75 135 LEU B N 1
ATOM 2520 C CA . LEU B 1 135 ? -20.641 0.21 2.281 1 94.75 135 LEU B CA 1
ATOM 2521 C C . LEU B 1 135 ? -21.047 -0.333 0.915 1 94.75 135 LEU B C 1
ATOM 2523 O O . LEU B 1 135 ? -20.938 -1.535 0.663 1 94.75 135 LEU B O 1
ATOM 2527 N N . ASP B 1 136 ? -21.391 0.538 0.041 1 93.81 136 ASP B N 1
ATOM 2528 C CA . ASP B 1 136 ? -21.844 0.103 -1.28 1 93.81 136 ASP B CA 1
ATOM 2529 C C . ASP B 1 136 ? -20.703 -0.594 -2.033 1 93.81 136 ASP B C 1
ATOM 2531 O O . ASP B 1 136 ? -20.922 -1.609 -2.697 1 93.81 136 ASP B O 1
ATOM 2535 N N . GLU B 1 137 ? -19.547 -0.053 -1.976 1 93.69 137 GLU B N 1
ATOM 2536 C CA . GLU B 1 137 ? -18.391 -0.626 -2.65 1 93.69 137 GLU B CA 1
ATOM 2537 C C . GLU B 1 137 ? -18.125 -2.049 -2.17 1 93.69 137 GLU B C 1
ATOM 2539 O O . GLU B 1 137 ? -17.844 -2.941 -2.977 1 93.69 137 GLU B O 1
ATOM 2544 N N . HIS B 1 138 ? -18.25 -2.27 -0.866 1 95.25 138 HIS B N 1
ATOM 2545 C CA . HIS B 1 138 ? -17.984 -3.596 -0.32 1 95.25 138 HIS B CA 1
ATOM 2546 C C . HIS B 1 138 ? -19.109 -4.57 -0.666 1 95.25 138 HIS B C 1
ATOM 2548 O O . HIS B 1 138 ? -18.859 -5.742 -0.939 1 95.25 138 HIS B O 1
ATOM 2554 N N . VAL B 1 139 ? -20.328 -4.105 -0.725 1 94.12 139 VAL B N 1
ATOM 2555 C CA . VAL B 1 139 ? -21.453 -4.953 -1.095 1 94.12 139 VAL B CA 1
ATOM 2556 C C . VAL B 1 139 ? -21.312 -5.402 -2.547 1 94.12 139 VAL B C 1
ATOM 2558 O O . VAL B 1 139 ? -21.5 -6.582 -2.859 1 94.12 139 VAL B O 1
ATOM 2561 N N . LYS B 1 140 ? -20.953 -4.492 -3.4 1 96.12 140 LYS B N 1
ATOM 2562 C CA . LYS B 1 140 ? -20.734 -4.82 -4.805 1 96.12 140 LYS B CA 1
ATOM 2563 C C . LYS B 1 140 ? -19.609 -5.832 -4.965 1 96.12 140 LYS B C 1
ATOM 2565 O O . LYS B 1 140 ? -19.703 -6.77 -5.758 1 96.12 140 LYS B O 1
ATOM 2570 N N . LYS B 1 141 ? -18.562 -5.637 -4.203 1 97.5 141 LYS B N 1
ATOM 2571 C CA . LYS B 1 141 ? -17.422 -6.547 -4.273 1 97.5 141 LYS B CA 1
ATOM 2572 C C . LYS B 1 141 ? -17.797 -7.945 -3.805 1 97.5 141 LYS B C 1
ATOM 2574 O O . LYS B 1 141 ? -17.453 -8.938 -4.445 1 97.5 141 LYS B O 1
ATOM 2579 N N . MET B 1 142 ? -18.516 -8.031 -2.756 1 97.56 142 MET B N 1
ATOM 2580 C CA . MET B 1 142 ? -18.953 -9.328 -2.242 1 97.56 142 MET B CA 1
ATOM 2581 C C . MET B 1 142 ? -19.828 -10.047 -3.258 1 97.56 142 MET B C 1
ATOM 2583 O O . MET B 1 142 ? -19.688 -11.25 -3.461 1 97.56 142 MET B O 1
ATOM 2587 N N . LYS B 1 143 ? -20.703 -9.297 -3.885 1 98.06 143 LYS B N 1
ATOM 2588 C CA . LYS B 1 143 ? -21.562 -9.883 -4.914 1 98.06 143 LYS B CA 1
ATOM 2589 C C . LYS B 1 143 ? -20.719 -10.422 -6.074 1 98.06 143 LYS B C 1
ATOM 2591 O O . LYS B 1 143 ? -20.953 -11.539 -6.543 1 98.06 143 LYS B O 1
ATOM 2596 N N . LYS B 1 144 ? -19.812 -9.656 -6.539 1 97.75 144 LYS B N 1
ATOM 2597 C CA . LYS B 1 144 ? -18.938 -10.055 -7.629 1 97.75 144 LYS B CA 1
ATOM 2598 C C . LYS B 1 144 ? -18.156 -11.32 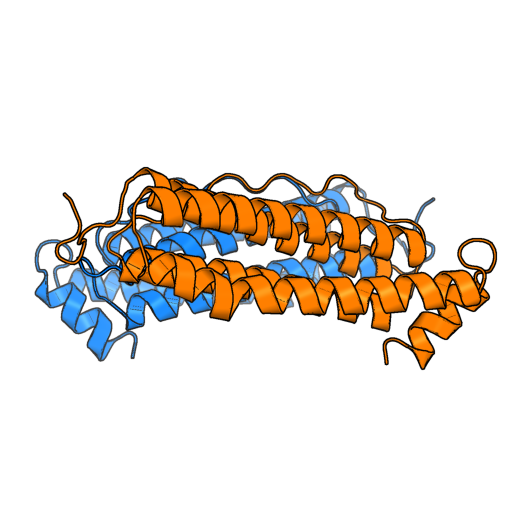-7.266 1 97.75 144 LYS B C 1
ATOM 2600 O O . LYS B 1 144 ? -18.078 -12.258 -8.055 1 97.75 144 LYS B O 1
ATOM 2605 N N . LEU B 1 145 ? -17.609 -11.359 -6.062 1 98.44 145 LEU B N 1
ATOM 2606 C CA . LEU B 1 145 ? -16.875 -12.531 -5.594 1 98.44 145 LEU B CA 1
ATOM 2607 C C . LEU B 1 145 ? -17.797 -13.75 -5.516 1 98.44 145 LEU B C 1
ATOM 2609 O O . LEU B 1 145 ? -17.391 -14.859 -5.895 1 98.44 145 LEU B O 1
ATOM 2613 N N . GLY B 1 146 ? -18.969 -13.555 -4.98 1 98.19 146 GLY B N 1
ATOM 2614 C CA . GLY B 1 146 ? -19.938 -14.641 -4.945 1 98.19 146 GLY B CA 1
ATOM 2615 C C . GLY B 1 146 ? -20.234 -15.219 -6.316 1 98.19 146 GLY B C 1
ATOM 2616 O O . GLY B 1 146 ? -20.312 -16.438 -6.477 1 98.19 146 GLY B O 1
ATOM 2617 N N . ASP B 1 147 ? -20.375 -14.289 -7.352 1 98.06 147 ASP B N 1
ATOM 2618 C CA . ASP B 1 147 ? -20.594 -14.75 -8.719 1 98.06 147 ASP B CA 1
ATOM 2619 C C . ASP B 1 147 ? -19.422 -15.586 -9.219 1 98.06 147 ASP B C 1
ATOM 2621 O O . ASP B 1 147 ? -19.609 -16.625 -9.844 1 98.06 147 ASP B O 1
ATOM 2625 N N . HIS B 1 148 ? -18.234 -15.172 -8.938 1 98.12 148 HIS B N 1
ATOM 2626 C CA . HIS B 1 148 ? -17.047 -15.898 -9.352 1 98.12 148 HIS B CA 1
ATOM 2627 C C . HIS B 1 148 ? -16.984 -17.281 -8.695 1 98.12 148 HIS B C 1
ATOM 2629 O O . HIS B 1 148 ? -16.672 -18.266 -9.352 1 98.12 148 HIS B O 1
ATOM 2635 N N . ILE B 1 149 ? -17.312 -17.328 -7.379 1 98.31 149 ILE B N 1
ATOM 2636 C CA . ILE B 1 149 ? -17.281 -18.578 -6.637 1 98.31 149 ILE B CA 1
ATOM 2637 C C . ILE B 1 149 ? -18.266 -19.578 -7.262 1 98.31 149 ILE B C 1
ATOM 2639 O O . ILE B 1 149 ? -17.922 -20.734 -7.484 1 98.31 149 ILE B O 1
ATOM 2643 N N . THR B 1 150 ? -19.438 -19.094 -7.562 1 98.19 150 THR B N 1
ATOM 2644 C CA . THR B 1 150 ? -20.453 -19.938 -8.18 1 98.19 150 THR B CA 1
ATOM 2645 C C . THR B 1 150 ? -19.969 -20.484 -9.516 1 98.19 150 THR B C 1
ATOM 2647 O O . THR B 1 150 ? -20.109 -21.672 -9.781 1 98.19 150 THR B O 1
ATOM 2650 N N . ASN B 1 151 ? -19.375 -19.625 -10.336 1 97.44 151 ASN B N 1
ATOM 2651 C CA . ASN B 1 151 ? -18.906 -20.047 -11.648 1 97.44 151 ASN B CA 1
ATOM 2652 C C . ASN B 1 151 ? -17.719 -21 -11.539 1 97.44 151 ASN B C 1
ATOM 2654 O O . ASN B 1 151 ? -17.578 -21.922 -12.344 1 97.44 151 ASN B O 1
ATOM 2658 N N . LEU B 1 152 ? -16.891 -20.828 -10.539 1 98 152 LEU B N 1
ATOM 2659 C CA . LEU B 1 152 ? -15.758 -21.734 -10.32 1 98 152 LEU B CA 1
ATOM 2660 C C . LEU B 1 152 ? -16.234 -23.125 -9.906 1 98 152 LEU B C 1
ATOM 2662 O O . LEU B 1 152 ? -15.711 -24.125 -10.375 1 98 152 LEU B O 1
ATOM 2666 N N . LYS B 1 153 ? -17.234 -23.141 -9.055 1 97.31 153 LYS B N 1
ATOM 2667 C CA . LYS B 1 153 ? -17.844 -24.422 -8.695 1 97.31 153 LYS B CA 1
ATOM 2668 C C . LYS B 1 153 ? -18.453 -25.094 -9.914 1 97.31 153 LYS B C 1
ATOM 2670 O O . LYS B 1 153 ? -18.312 -26.297 -10.094 1 97.31 153 LYS B O 1
ATOM 2675 N N . ARG B 1 154 ? -19.094 -24.281 -10.742 1 96.81 154 ARG B N 1
ATOM 2676 C CA . ARG B 1 154 ? -19.703 -24.797 -11.977 1 96.81 154 ARG B CA 1
ATOM 2677 C C . ARG B 1 154 ? -18.641 -25.422 -12.875 1 96.81 154 ARG B C 1
ATOM 2679 O O . ARG B 1 154 ? -18.906 -26.438 -13.523 1 96.81 154 ARG B O 1
ATOM 2686 N N . LEU B 1 155 ? -17.438 -24.922 -12.859 1 96.56 155 LEU B N 1
ATOM 2687 C CA . LEU B 1 155 ? -16.344 -25.375 -13.711 1 96.56 155 LEU B CA 1
ATOM 2688 C C . LEU B 1 155 ? -15.617 -26.547 -13.086 1 96.56 155 LEU B C 1
ATOM 2690 O O . LEU B 1 155 ? -14.672 -27.078 -13.672 1 96.56 155 LEU B O 1
ATOM 2694 N N . GLY B 1 156 ? -15.969 -26.953 -11.852 1 96.06 156 GLY B N 1
ATOM 2695 C CA . GLY B 1 156 ? -15.43 -28.141 -11.203 1 96.06 156 GLY B CA 1
ATOM 2696 C C . GLY B 1 156 ? -14.117 -27.891 -10.484 1 96.06 156 GLY B C 1
ATOM 2697 O O . GLY B 1 156 ? -13.352 -28.812 -10.219 1 96.06 156 GLY B O 1
ATOM 2698 N N . VAL B 1 157 ? -13.836 -26.672 -10.234 1 95.19 157 VAL B N 1
ATOM 2699 C CA . VAL B 1 157 ? -12.641 -26.344 -9.461 1 95.19 157 VAL B CA 1
ATOM 2700 C C . VAL B 1 157 ? -12.844 -26.75 -8 1 95.19 157 VAL B C 1
ATOM 2702 O O . VAL B 1 157 ? -13.93 -26.594 -7.445 1 95.19 157 VAL B O 1
ATOM 2705 N N . PRO B 1 158 ? -11.891 -27.359 -7.328 1 92.5 158 PRO B N 1
ATOM 2706 C CA . PRO B 1 158 ? -10.492 -27.484 -7.734 1 92.5 158 PRO B CA 1
ATOM 2707 C C . PRO B 1 158 ? -10.172 -28.828 -8.367 1 92.5 158 PRO B C 1
ATOM 2709 O O . PRO B 1 158 ? -9.008 -29.172 -8.562 1 92.5 158 PRO B O 1
ATOM 2712 N N . GLN B 1 159 ? -11.156 -29.672 -8.594 1 89.62 159 GLN B N 1
ATOM 2713 C CA . GLN B 1 159 ? -10.922 -31.047 -9.047 1 89.62 159 GLN B CA 1
ATOM 2714 C C . GLN B 1 159 ? -10.305 -31.062 -10.438 1 89.62 159 GLN B C 1
ATOM 2716 O O . GLN B 1 159 ? -9.609 -32.031 -10.805 1 89.62 159 GLN B O 1
ATOM 2721 N N . ASN B 1 160 ? -10.602 -29.938 -11.219 1 84.75 160 ASN B N 1
ATOM 2722 C CA . ASN B 1 160 ? -10.195 -29.875 -12.617 1 84.75 160 ASN B CA 1
ATOM 2723 C C . ASN B 1 160 ? -9.344 -28.641 -12.906 1 84.75 160 ASN B C 1
ATOM 2725 O O . ASN B 1 160 ? -9.828 -27.516 -12.781 1 84.75 160 ASN B O 1
ATOM 2729 N N . GLY B 1 161 ? -8.102 -28.859 -13.32 1 90.12 161 GLY B N 1
ATOM 2730 C CA . GLY B 1 161 ? -7.262 -27.734 -13.695 1 90.12 161 GLY B CA 1
ATOM 2731 C C . GLY B 1 161 ? -7.805 -26.938 -14.875 1 90.12 161 GLY B C 1
ATOM 2732 O O . GLY B 1 161 ? -7.547 -25.75 -15 1 90.12 161 GLY B O 1
ATOM 2733 N N . MET B 1 162 ? -8.609 -27.609 -15.68 1 94.06 162 MET B N 1
ATOM 2734 C CA . MET B 1 162 ? -9.234 -26.953 -16.828 1 94.06 162 MET B CA 1
ATOM 2735 C C . MET B 1 162 ? -10.188 -25.859 -16.375 1 94.06 162 MET B C 1
ATOM 2737 O O . MET B 1 162 ? -10.305 -24.812 -17.016 1 94.06 162 MET B O 1
ATOM 2741 N N . GLY B 1 163 ? -10.844 -26.109 -15.344 1 95.19 163 GLY B N 1
ATOM 2742 C CA . GLY B 1 163 ? -11.75 -25.109 -14.797 1 95.19 163 GLY B CA 1
ATOM 2743 C C . GLY B 1 163 ? -11.062 -23.797 -14.461 1 95.19 163 GLY B C 1
ATOM 2744 O O . GLY B 1 163 ? -11.531 -22.719 -14.844 1 95.19 163 GLY B O 1
ATOM 2745 N N . ASP B 1 164 ? -9.93 -23.922 -13.805 1 95.88 164 ASP B N 1
ATOM 2746 C CA . ASP B 1 164 ? -9.164 -22.719 -13.477 1 95.88 164 ASP B CA 1
ATOM 2747 C C . ASP B 1 164 ? -8.727 -21.984 -14.742 1 95.88 164 ASP B C 1
ATOM 2749 O O . ASP B 1 164 ? -8.797 -20.75 -14.812 1 95.88 164 ASP B O 1
ATOM 2753 N N . TYR B 1 165 ? -8.312 -22.781 -15.68 1 96.81 165 TYR B N 1
ATOM 2754 C CA . TYR B 1 165 ? -7.82 -22.203 -16.922 1 96.81 165 TYR B CA 1
ATOM 2755 C C . TYR B 1 165 ? -8.93 -21.453 -17.656 1 96.81 165 TYR B C 1
ATOM 2757 O O . TYR B 1 165 ? -8.734 -20.312 -18.094 1 96.81 165 TYR B O 1
ATOM 2765 N N . LEU B 1 166 ? -10.016 -22.047 -17.781 1 96.5 166 LEU B N 1
ATOM 2766 C CA . LEU B 1 166 ? -11.148 -21.438 -18.484 1 96.5 166 LEU B CA 1
ATOM 2767 C C . LEU B 1 166 ? -11.648 -20.203 -17.734 1 96.5 166 LEU B C 1
ATOM 2769 O O . LEU B 1 166 ? -12 -19.203 -18.344 1 96.5 166 LEU B O 1
ATOM 2773 N N . PHE B 1 167 ? -11.703 -20.328 -16.438 1 97 167 PHE B N 1
ATOM 2774 C CA . PHE B 1 167 ? -12.117 -19.203 -15.633 1 97 167 PHE B CA 1
ATOM 2775 C C . PHE B 1 167 ? -11.203 -18 -15.867 1 97 167 PHE B C 1
ATOM 2777 O O . PHE B 1 167 ? -11.68 -16.875 -16.078 1 97 167 PHE B O 1
ATOM 2784 N N . ASP B 1 168 ? -9.898 -18.219 -15.844 1 97.38 168 ASP B N 1
ATOM 2785 C CA . ASP B 1 168 ? -8.914 -17.172 -16.078 1 97.38 168 ASP B CA 1
ATOM 2786 C C . ASP B 1 168 ? -9.102 -16.516 -17.438 1 97.38 168 ASP B C 1
ATOM 2788 O O . ASP B 1 168 ? -9.062 -15.297 -17.578 1 97.38 168 ASP B O 1
ATOM 2792 N N . LYS B 1 169 ? -9.422 -17.328 -18.453 1 96.19 169 LYS B N 1
ATOM 2793 C CA . LYS B 1 169 ? -9.445 -16.875 -19.828 1 96.19 169 LYS B CA 1
ATOM 2794 C C . LYS B 1 169 ? -10.781 -16.219 -20.172 1 96.19 169 LYS B C 1
ATOM 2796 O O . LYS B 1 169 ? -10.828 -15.25 -20.938 1 96.19 169 LYS B O 1
ATOM 2801 N N . HIS B 1 170 ? -11.836 -16.672 -19.547 1 93.38 170 HIS B N 1
ATOM 2802 C CA . HIS B 1 170 ? -13.141 -16.234 -20.031 1 93.38 170 HIS B CA 1
ATOM 2803 C C . HIS B 1 170 ? -13.844 -15.352 -19.016 1 93.38 170 HIS B C 1
ATOM 2805 O O . HIS B 1 170 ? -14.648 -14.492 -19.375 1 93.38 170 HIS B O 1
ATOM 2811 N N . SER B 1 171 ? -13.555 -15.539 -17.781 1 89.44 171 SER B N 1
ATOM 2812 C CA . SER B 1 171 ? -14.289 -14.797 -16.766 1 89.44 171 SER B CA 1
ATOM 2813 C C . SER B 1 171 ? -13.492 -13.602 -16.266 1 89.44 171 SER B C 1
ATOM 2815 O O . SER B 1 171 ? -14.07 -12.609 -15.805 1 89.44 171 SER B O 1
ATOM 2817 N N . MET B 1 172 ? -12.188 -13.602 -16.359 1 89 172 MET B N 1
ATOM 2818 C CA . MET B 1 172 ? -11.359 -12.555 -15.766 1 89 172 MET B CA 1
ATOM 2819 C C . MET B 1 172 ? -10.773 -11.648 -16.859 1 89 172 MET B C 1
ATOM 2821 O O . MET B 1 172 ? -10.164 -10.625 -16.547 1 89 172 MET B O 1
ATOM 2825 N N . SER B 1 173 ? -10.898 -11.961 -18.125 1 81.19 173 SER B N 1
ATOM 2826 C CA . SER B 1 173 ? -10.289 -11.203 -19.219 1 81.19 173 SER B CA 1
ATOM 2827 C C . SER B 1 173 ? -11.125 -9.977 -19.578 1 81.19 173 SER B C 1
ATOM 2829 O O . SER B 1 173 ? -12.336 -9.953 -19.359 1 81.19 173 SER B O 1
#

InterPro domains:
  IPR001519 Ferritin [PTHR11431] (2-172)
  IPR008331 Ferritin/DPS domain [PF00210] (16-154)
  IPR009040 Ferritin-like diiron domain [PS50905] (7-156)
  IPR009078 Ferritin-like superfamily [SSF47240] (3-172)
  IPR012347 Ferritin-like [G3DSA:1.20.1260.10] (1-173)
  IPR014034 Ferritin, conserved site [PS00540] (58-76)

pLDDT: mean 96.88, std 3.19, range [72.25, 98.81]